Protein AF-A0A364NA50-F1 (afdb_monomer)

Solvent-accessible surface area (backbone atoms only — not comparable to full-atom values): 15232 Å² total; per-residue (Å²): 137,87,87,83,82,86,84,83,86,80,86,79,84,78,78,82,79,83,83,74,53,74,67,55,51,50,49,48,57,76,66,56,66,62,50,49,56,68,57,75,83,82,54,52,64,69,77,85,63,91,52,54,69,67,55,39,51,52,53,52,50,46,54,75,73,38,60,51,25,76,93,43,96,78,40,52,82,54,51,58,54,70,58,69,73,52,49,53,33,28,64,71,56,17,62,96,68,59,73,97,69,83,73,67,82,59,95,52,28,21,57,65,34,90,39,58,67,59,43,42,54,53,28,51,52,42,34,56,51,25,51,56,51,46,51,53,48,51,53,56,42,70,67,31,57,52,77,77,69,44,68,88,57,78,78,53,87,86,58,57,65,78,43,67,71,38,74,65,47,40,48,51,50,53,50,50,53,52,50,51,46,52,53,41,51,53,54,25,60,58,28,46,52,51,44,43,41,35,56,71,53,20,44,73,49,43,18,73,74,17,39,33,59,60,55,46,46,85,48,26,58,67,62,41,30,75,77,47,40,70,58,18,36,53,71,41,32,68,36,54,57,51,41,54,78,65,46,55,84,72,51,86,75,77,82,79,129

Secondary structure (DSSP, 8-state):
---------------------HHHHHHHHHH----TTT--SS----PPP-S-HHHHHHHHHHHHH-TT-TTSTT--TTSPPPPHHHHHHHHHHSGGG---------TTSPP--S-HHHHHHHHHHHHHHHHHHHHHHHHHHHTSGGGGT-TTSPPPTTS-HHHHS-HHHHHHHHHHHHHHHHHHHHHHHHHHHHIIIIIII-HHHHGGGGSGGG---SS--THHHHHHHHHHIIIIIISTTTHHHHHGGGS------

Foldseek 3Di:
DDDDDDDDDDDDPDDDDPPDDLVNLQVCLAPVPDALLRDDDADEDHDQDPDDVVSNVVVVVCCVLQLQQLVHLVHDPLAQHDPPRNVVSHVSRHPPNRRDDDNDDDQLHFAFDPDLVCLQVVLVVLLVVLVVVLVVLVVVLVQFCVSVVPVVDQGDPPDDCVCNVDPVSVVVVVVVSVVVNVVSVVQNVLSVSLCCLLNVCNCSRRPPCNHRRSRGHPFTDCVQCVVVPPCSVCVRGPCSSCCCVVVVVVPPPPDDD

Structure (mmCIF, N/CA/C/O backbone):
data_AF-A0A364NA50-F1
#
_entry.id   AF-A0A364NA50-F1
#
loop_
_atom_site.group_PDB
_atom_site.id
_atom_site.type_symbol
_atom_site.label_atom_id
_atom_site.label_alt_id
_atom_site.label_comp_id
_atom_site.label_asym_id
_atom_site.label_entity_id
_atom_site.label_seq_id
_atom_site.pdbx_PDB_ins_code
_atom_site.Cartn_x
_atom_site.Cartn_y
_atom_site.Cartn_z
_atom_site.occupancy
_atom_site.B_iso_or_equiv
_atom_site.auth_seq_id
_atom_site.auth_comp_id
_atom_site.auth_asym_id
_atom_site.auth_atom_id
_atom_site.pdbx_PDB_model_num
ATOM 1 N N . MET A 1 1 ? 74.777 -6.297 -25.341 1.00 39.59 1 MET A N 1
ATOM 2 C CA . MET A 1 1 ? 74.037 -6.880 -26.481 1.00 39.59 1 MET A CA 1
ATOM 3 C C . MET A 1 1 ? 72.805 -7.560 -25.899 1.00 39.59 1 MET A C 1
ATOM 5 O O . MET A 1 1 ? 72.953 -8.443 -25.068 1.00 39.59 1 MET A O 1
ATOM 9 N N . SER A 1 2 ? 71.633 -6.979 -26.161 1.00 31.81 2 SER A N 1
ATOM 10 C CA . SER A 1 2 ? 70.407 -7.109 -25.359 1.00 31.81 2 SER A CA 1
ATOM 11 C C . SER A 1 2 ? 69.638 -8.407 -25.633 1.00 31.81 2 SER A C 1
ATOM 13 O O . SER A 1 2 ? 69.527 -8.833 -26.782 1.00 31.81 2 SER A O 1
ATOM 15 N N . LYS A 1 3 ? 69.106 -9.010 -24.568 1.00 30.66 3 LYS A N 1
ATOM 16 C CA . LYS A 1 3 ? 68.305 -10.240 -24.548 1.00 30.66 3 LYS A CA 1
ATOM 17 C C . LYS A 1 3 ? 66.855 -9.867 -24.907 1.00 30.66 3 LYS A C 1
ATOM 19 O O . LYS A 1 3 ? 66.241 -9.092 -24.184 1.00 30.66 3 LYS A O 1
ATOM 24 N N . LYS A 1 4 ? 66.328 -10.357 -26.036 1.00 33.59 4 LYS A N 1
ATOM 25 C CA . LYS A 1 4 ? 64.906 -10.212 -26.403 1.00 33.59 4 LYS A CA 1
ATOM 26 C C . LYS A 1 4 ? 64.115 -11.379 -25.813 1.00 33.59 4 LYS A C 1
ATOM 28 O O . LYS A 1 4 ? 64.329 -12.521 -26.208 1.00 33.59 4 LYS A O 1
ATOM 33 N N . GLU A 1 5 ? 63.225 -11.069 -24.879 1.00 34.41 5 GLU A N 1
ATOM 34 C CA . GLU A 1 5 ? 62.170 -11.962 -24.403 1.00 34.41 5 GLU A CA 1
ATOM 35 C C . GLU A 1 5 ? 61.038 -12.007 -25.437 1.00 34.41 5 GLU A C 1
ATOM 37 O O . GLU A 1 5 ? 60.618 -10.977 -25.970 1.00 34.41 5 GLU A O 1
ATOM 42 N N . GLY A 1 6 ? 60.596 -13.222 -25.760 1.00 30.52 6 GLY A N 1
ATOM 43 C CA . GLY A 1 6 ? 59.415 -13.474 -26.574 1.00 30.52 6 GLY A CA 1
ATOM 44 C C . GLY A 1 6 ? 58.158 -13.388 -25.717 1.00 30.52 6 GLY A C 1
ATOM 45 O O . GLY A 1 6 ? 58.148 -13.872 -24.589 1.00 30.52 6 GLY A O 1
ATOM 46 N N . ASN A 1 7 ? 57.103 -12.793 -26.268 1.00 27.28 7 ASN A N 1
ATOM 47 C CA . ASN A 1 7 ? 55.778 -12.778 -25.665 1.00 27.28 7 ASN A CA 1
ATOM 48 C C . ASN A 1 7 ? 54.788 -13.352 -26.687 1.00 27.28 7 ASN A C 1
ATOM 50 O O . ASN A 1 7 ? 54.699 -12.849 -27.809 1.00 27.28 7 ASN A O 1
ATOM 54 N N . LEU A 1 8 ? 54.101 -14.429 -26.305 1.00 30.92 8 LEU A N 1
ATOM 55 C CA . LEU A 1 8 ? 53.020 -15.064 -27.056 1.00 30.92 8 LEU A CA 1
ATOM 56 C C . LEU A 1 8 ? 51.674 -14.661 -26.436 1.00 30.92 8 LEU A C 1
ATOM 58 O O . LEU A 1 8 ? 51.491 -14.768 -25.230 1.00 30.92 8 LEU A O 1
ATOM 62 N N . GLU A 1 9 ? 50.782 -14.237 -27.332 1.00 30.97 9 GLU A N 1
ATOM 63 C CA . GLU A 1 9 ? 49.313 -14.284 -27.311 1.00 30.97 9 GLU A CA 1
ATOM 64 C C . GLU A 1 9 ? 48.503 -13.616 -26.184 1.00 30.97 9 GLU A C 1
ATOM 66 O O . GLU A 1 9 ? 48.443 -14.060 -25.043 1.00 30.97 9 GLU A O 1
ATOM 71 N N . ALA A 1 10 ? 47.684 -12.645 -26.604 1.00 28.73 10 ALA A N 1
ATOM 72 C CA . ALA A 1 10 ? 46.317 -12.498 -26.113 1.00 28.73 10 ALA A CA 1
ATOM 73 C C . ALA A 1 10 ? 45.412 -12.134 -27.303 1.00 28.73 10 ALA A C 1
ATOM 75 O O . ALA A 1 10 ? 45.479 -11.034 -27.853 1.00 28.73 10 ALA A O 1
ATOM 76 N N . THR A 1 11 ? 44.601 -13.095 -27.740 1.00 29.86 11 THR A N 1
ATOM 77 C CA . THR A 1 11 ? 43.548 -12.941 -28.745 1.00 29.86 11 THR A CA 1
ATOM 78 C C . THR A 1 11 ? 42.440 -12.045 -28.188 1.00 29.86 11 THR A C 1
ATOM 80 O O . THR A 1 11 ? 41.707 -12.414 -27.274 1.00 29.86 11 THR A O 1
ATOM 83 N N . GLY A 1 12 ? 42.337 -10.828 -28.722 1.00 27.11 12 GLY A N 1
ATOM 84 C CA . GLY A 1 12 ? 41.284 -9.881 -28.372 1.00 27.11 12 GLY A CA 1
ATOM 85 C C . GLY A 1 12 ? 39.941 -10.305 -28.961 1.00 27.11 12 GLY A C 1
ATOM 86 O O . GLY A 1 12 ? 39.766 -10.309 -30.177 1.00 27.11 12 GLY A O 1
ATOM 87 N N . PHE A 1 13 ? 38.986 -10.633 -28.094 1.00 29.44 13 PHE A N 1
ATOM 88 C CA . PHE A 1 13 ? 37.573 -10.729 -28.447 1.00 29.44 13 PHE A CA 1
ATOM 89 C C . PHE A 1 13 ? 37.044 -9.295 -28.610 1.00 29.44 13 PHE A C 1
ATOM 91 O O . PHE A 1 13 ? 36.849 -8.580 -27.629 1.00 29.44 13 PHE A O 1
ATOM 98 N N . SER A 1 14 ? 36.897 -8.829 -29.849 1.00 30.92 14 SER A N 1
ATOM 99 C CA . SER A 1 14 ? 36.298 -7.526 -30.139 1.00 30.92 14 SER A CA 1
ATOM 100 C C . SER A 1 14 ? 34.775 -7.637 -30.067 1.00 30.92 14 SER A C 1
ATOM 102 O O . SER A 1 14 ? 34.158 -8.205 -30.970 1.00 30.92 14 SER A O 1
ATOM 104 N N . GLU A 1 15 ? 34.162 -7.092 -29.015 1.00 35.09 15 GLU A N 1
ATOM 105 C CA . GLU A 1 15 ? 32.727 -6.791 -29.024 1.00 35.09 15 GLU A CA 1
ATOM 106 C C . GLU A 1 15 ? 32.422 -5.784 -30.149 1.00 35.09 15 GLU A C 1
ATOM 108 O O . GLU A 1 15 ? 33.145 -4.790 -30.298 1.00 35.09 15 GLU A O 1
ATOM 113 N N . PRO A 1 16 ? 31.373 -6.002 -30.959 1.00 31.39 16 PRO A N 1
ATOM 114 C CA . PRO A 1 16 ? 30.994 -5.046 -31.984 1.00 31.39 16 PRO A CA 1
ATOM 115 C C . PRO A 1 16 ? 30.455 -3.771 -31.323 1.00 31.39 16 PRO A C 1
ATOM 117 O O . PRO A 1 16 ? 29.458 -3.790 -30.603 1.00 31.39 16 PRO A O 1
ATOM 120 N N . LYS A 1 17 ? 31.120 -2.642 -31.590 1.00 36.06 17 LYS A N 1
ATOM 121 C CA . LYS A 1 17 ? 30.634 -1.298 -31.258 1.00 36.06 17 LYS A CA 1
ATOM 122 C C . LYS A 1 17 ? 29.393 -1.006 -32.107 1.00 36.06 17 LYS A C 1
ATOM 124 O O . LYS A 1 17 ? 29.515 -0.657 -33.282 1.00 36.06 17 LYS A O 1
ATOM 129 N N . ASP A 1 18 ? 28.212 -1.159 -31.515 1.00 46.09 18 ASP A N 1
ATOM 130 C CA . ASP A 1 18 ? 26.949 -0.711 -32.108 1.00 46.09 18 ASP A CA 1
ATOM 131 C C . ASP A 1 18 ? 27.037 0.809 -32.331 1.00 46.09 18 ASP A C 1
ATOM 133 O O . ASP A 1 18 ? 27.099 1.603 -31.391 1.00 46.09 18 ASP A O 1
ATOM 137 N N . THR A 1 19 ? 27.174 1.202 -33.596 1.00 43.06 19 THR A N 1
ATOM 138 C CA . THR A 1 19 ? 27.397 2.587 -34.028 1.00 43.06 19 THR A CA 1
ATOM 139 C C . THR A 1 19 ? 26.060 3.150 -34.489 1.00 43.06 19 THR A C 1
ATOM 141 O O . THR A 1 19 ? 25.883 3.482 -35.656 1.00 43.06 19 THR A O 1
ATOM 144 N N . ARG A 1 20 ? 25.078 3.186 -33.584 1.00 47.62 20 ARG A N 1
ATOM 145 C CA . ARG A 1 20 ? 23.798 3.848 -33.847 1.00 47.62 20 ARG A CA 1
ATOM 146 C C . ARG A 1 20 ? 23.893 5.326 -33.511 1.00 47.62 20 ARG A C 1
ATOM 148 O O . ARG A 1 20 ? 24.320 5.709 -32.422 1.00 47.62 20 ARG A O 1
ATOM 155 N N . THR A 1 21 ? 23.499 6.157 -34.465 1.00 51.91 21 THR A N 1
ATOM 156 C CA . THR A 1 21 ? 23.444 7.609 -34.318 1.00 51.91 21 THR A CA 1
ATOM 157 C C . THR A 1 21 ? 22.323 7.993 -33.348 1.00 51.91 21 THR A C 1
ATOM 159 O O . THR A 1 21 ? 21.277 7.350 -33.306 1.00 51.91 21 THR A O 1
ATOM 162 N N . GLN A 1 22 ? 22.507 9.060 -32.565 1.00 51.22 22 GLN A N 1
ATOM 163 C CA . GLN A 1 22 ? 21.503 9.529 -31.594 1.00 51.22 22 GLN A CA 1
ATOM 164 C C . GLN A 1 22 ? 20.150 9.864 -32.256 1.00 51.22 22 GLN A C 1
ATOM 166 O O . GLN A 1 22 ? 19.094 9.705 -31.643 1.00 51.22 22 GLN A O 1
ATOM 171 N N . GLU A 1 23 ? 20.171 10.270 -33.528 1.00 46.00 23 GLU A N 1
ATOM 172 C CA . GLU A 1 23 ? 18.972 10.474 -34.348 1.00 46.00 23 GLU A CA 1
ATOM 173 C C . GLU A 1 23 ? 18.230 9.168 -34.666 1.00 46.00 23 GLU A C 1
ATOM 175 O O . GLU A 1 23 ? 17.001 9.161 -34.645 1.00 46.00 23 GLU A O 1
ATOM 180 N N . ASP A 1 24 ? 18.944 8.061 -34.892 1.00 51.31 24 ASP A N 1
ATOM 181 C CA . ASP A 1 24 ? 18.335 6.750 -35.154 1.00 51.31 24 ASP A CA 1
ATOM 182 C C . ASP A 1 24 ? 17.695 6.184 -33.885 1.00 51.31 24 ASP A C 1
ATOM 184 O O . ASP A 1 24 ? 16.573 5.695 -33.928 1.00 51.31 24 ASP A O 1
ATOM 188 N N . ILE A 1 25 ? 18.342 6.367 -32.728 1.00 54.59 25 ILE A N 1
ATOM 189 C CA . ILE A 1 25 ? 17.766 6.016 -31.418 1.00 54.59 25 ILE A CA 1
ATOM 190 C C . ILE A 1 25 ? 16.489 6.828 -31.162 1.00 54.59 25 ILE A C 1
ATOM 192 O O . ILE A 1 25 ? 15.491 6.294 -30.686 1.00 54.59 25 ILE A O 1
ATOM 196 N N . THR A 1 26 ? 16.494 8.119 -31.503 1.00 51.59 26 THR A N 1
ATOM 197 C CA . THR A 1 26 ? 15.329 8.995 -31.309 1.00 51.59 26 THR A CA 1
ATOM 198 C C . THR A 1 26 ? 14.171 8.601 -32.232 1.00 51.59 26 THR A C 1
ATOM 200 O O . THR A 1 26 ? 13.023 8.588 -31.791 1.00 51.59 26 THR A O 1
ATOM 203 N N . LYS A 1 27 ? 14.454 8.231 -33.488 1.00 50.38 27 LYS A N 1
ATOM 204 C CA . LYS A 1 27 ? 13.443 7.719 -34.427 1.00 50.38 27 LYS A CA 1
ATOM 205 C C . LYS A 1 27 ? 12.885 6.367 -33.984 1.00 50.38 27 LYS A C 1
ATOM 207 O O . LYS A 1 27 ? 11.669 6.216 -33.962 1.00 50.38 27 LYS A O 1
ATOM 212 N N . ASP A 1 28 ? 13.735 5.446 -33.533 1.00 52.56 28 ASP A N 1
ATOM 213 C CA . ASP A 1 28 ? 13.309 4.144 -33.006 1.00 52.56 28 ASP A CA 1
ATOM 214 C C . ASP A 1 28 ? 12.432 4.292 -31.750 1.00 52.56 28 ASP A C 1
ATOM 216 O O . ASP A 1 28 ? 11.439 3.587 -31.601 1.00 52.56 28 ASP A O 1
ATOM 220 N N . VAL A 1 29 ? 12.741 5.232 -30.848 1.00 54.88 29 VAL A N 1
ATOM 221 C CA . VAL A 1 29 ? 11.928 5.491 -29.644 1.00 54.88 29 VAL A CA 1
ATOM 222 C C . VAL A 1 29 ? 10.539 6.027 -30.005 1.00 54.88 29 VAL A C 1
ATOM 224 O O . VAL A 1 29 ? 9.552 5.613 -29.391 1.00 54.88 29 VAL A O 1
ATOM 227 N N . VAL A 1 30 ? 10.456 6.917 -30.998 1.00 49.88 30 VAL A N 1
ATOM 228 C CA . VAL A 1 30 ? 9.202 7.544 -31.453 1.00 49.88 30 VAL A CA 1
ATOM 229 C C . VAL A 1 30 ? 8.345 6.589 -32.297 1.00 49.88 30 VAL A C 1
ATOM 231 O O . VAL A 1 30 ? 7.122 6.683 -32.231 1.00 49.88 30 VAL A O 1
ATOM 234 N N . ASP A 1 31 ? 8.959 5.647 -33.020 1.00 48.19 31 ASP A N 1
ATOM 235 C CA . ASP A 1 31 ? 8.278 4.710 -33.933 1.00 48.19 31 ASP A CA 1
ATOM 236 C C . ASP A 1 31 ? 8.197 3.262 -33.391 1.00 48.19 31 ASP A C 1
ATOM 238 O O . ASP A 1 31 ? 7.795 2.324 -34.086 1.00 48.19 31 ASP A O 1
ATOM 242 N N . SER A 1 32 ? 8.568 3.047 -32.120 1.00 56.44 32 SER A N 1
ATOM 243 C CA . SER A 1 32 ? 8.534 1.722 -31.482 1.00 56.44 32 SER A CA 1
ATOM 244 C C . SER A 1 32 ? 7.106 1.244 -31.185 1.00 56.44 32 SER A C 1
ATOM 246 O O . SER A 1 32 ? 6.621 1.295 -30.059 1.00 56.44 32 SER A O 1
ATOM 248 N N . SER A 1 33 ? 6.458 0.664 -32.194 1.00 56.69 33 SER A N 1
ATOM 249 C CA . SER A 1 33 ? 5.203 -0.108 -32.066 1.00 56.69 33 SER A CA 1
ATOM 250 C C . SER A 1 33 ? 5.330 -1.403 -31.237 1.00 56.69 33 SER A C 1
ATOM 252 O O . SER A 1 33 ? 4.361 -2.145 -31.059 1.00 56.69 33 SER A O 1
ATOM 254 N N . SER A 1 34 ? 6.534 -1.706 -30.745 1.00 61.34 34 SER A N 1
ATOM 255 C CA . SER A 1 34 ? 6.854 -2.890 -29.949 1.00 61.34 34 SER A CA 1
ATOM 256 C C . SER A 1 34 ? 6.122 -2.856 -28.611 1.00 61.34 34 SER A C 1
ATOM 258 O O . SER A 1 34 ? 6.249 -1.881 -27.875 1.00 61.34 34 SER A O 1
ATOM 260 N N . GLY A 1 35 ? 5.397 -3.916 -28.246 1.00 60.25 35 GLY A N 1
ATOM 261 C CA . GLY A 1 35 ? 4.696 -3.984 -26.960 1.00 60.25 35 GLY A CA 1
ATOM 262 C C . GLY A 1 35 ? 5.646 -4.129 -25.758 1.00 60.25 35 GLY A C 1
ATOM 263 O O . GLY A 1 35 ? 6.841 -4.371 -25.936 1.00 60.25 35 GLY A O 1
ATOM 264 N N . PRO A 1 36 ? 5.143 -4.063 -24.509 1.00 65.12 36 PRO A N 1
ATOM 265 C CA . PRO A 1 36 ? 5.962 -4.219 -23.297 1.00 65.12 36 PRO A CA 1
ATOM 266 C C . PRO A 1 36 ? 6.786 -5.515 -23.244 1.00 65.12 36 PRO A C 1
ATOM 268 O O . PRO A 1 36 ? 7.848 -5.538 -22.630 1.00 65.12 36 PRO A O 1
ATOM 271 N N . ARG A 1 37 ? 6.306 -6.576 -23.908 1.00 61.91 37 ARG A N 1
ATOM 272 C CA . ARG A 1 37 ? 6.994 -7.870 -24.049 1.00 61.91 37 ARG A CA 1
ATOM 273 C C . ARG A 1 37 ? 8.198 -7.816 -24.967 1.00 61.91 37 ARG A C 1
ATOM 275 O O . ARG A 1 37 ? 9.097 -8.618 -24.805 1.00 61.91 37 ARG A O 1
ATOM 282 N N . ASP A 1 38 ? 8.187 -6.931 -25.951 1.00 64.12 38 ASP A N 1
ATOM 283 C CA . ASP A 1 38 ? 9.204 -6.883 -26.999 1.00 64.12 38 ASP A CA 1
ATOM 284 C C . ASP A 1 38 ? 10.248 -5.793 -26.700 1.00 64.12 38 ASP A C 1
ATOM 286 O O . ASP A 1 38 ? 11.326 -5.764 -27.291 1.00 64.12 38 ASP A O 1
ATOM 290 N N . ARG A 1 39 ? 9.963 -4.926 -25.717 1.00 69.62 39 ARG A N 1
ATOM 291 C CA . ARG A 1 39 ? 10.865 -3.894 -25.194 1.00 69.62 39 ARG A CA 1
ATOM 292 C C . ARG A 1 39 ? 11.855 -4.486 -24.195 1.00 69.62 39 ARG A C 1
ATOM 294 O O . ARG A 1 39 ? 11.662 -4.416 -22.983 1.00 69.62 39 ARG A O 1
ATOM 301 N N . HIS A 1 40 ? 12.948 -5.025 -24.717 1.00 63.25 40 HIS A N 1
ATOM 302 C CA . HIS A 1 40 ? 14.102 -5.439 -23.924 1.00 63.25 40 HIS A CA 1
ATOM 303 C C . HIS A 1 40 ? 15.298 -4.536 -24.226 1.00 63.25 40 HIS A C 1
ATOM 305 O O . HIS A 1 40 ? 15.570 -4.236 -25.385 1.00 63.25 40 HIS A O 1
ATOM 311 N N . GLY A 1 41 ? 16.029 -4.110 -23.194 1.00 74.00 41 GLY A N 1
ATOM 312 C CA . GLY A 1 41 ? 17.225 -3.287 -23.363 1.00 74.00 41 GLY A CA 1
ATOM 313 C C . GLY A 1 41 ? 17.313 -2.156 -22.348 1.00 74.00 41 GLY A C 1
ATOM 314 O O . GLY A 1 41 ? 17.019 -2.344 -21.169 1.00 74.00 41 GLY A O 1
ATOM 315 N N . GLN A 1 42 ? 17.768 -0.992 -22.806 1.00 81.88 42 GLN A N 1
ATOM 316 C CA . GLN A 1 42 ? 17.961 0.175 -21.952 1.00 81.88 42 GLN A CA 1
ATOM 317 C C . GLN A 1 42 ? 16.667 0.982 -21.796 1.00 81.88 42 GLN A C 1
ATOM 319 O O . GLN A 1 42 ? 15.844 1.042 -22.706 1.00 81.88 42 GLN A O 1
ATOM 324 N N . PHE A 1 43 ? 16.497 1.634 -20.646 1.00 86.00 43 PHE A N 1
ATOM 325 C CA . PHE A 1 43 ? 15.312 2.450 -20.374 1.00 86.00 43 PHE A CA 1
ATOM 326 C C . PHE A 1 43 ? 15.393 3.820 -21.063 1.00 86.00 43 PHE A C 1
ATOM 328 O O . PHE A 1 43 ? 16.434 4.478 -21.020 1.00 86.00 43 PHE A O 1
ATOM 335 N N . ALA A 1 44 ? 14.272 4.265 -21.636 1.00 85.75 44 ALA A N 1
ATOM 336 C CA . ALA A 1 44 ? 14.075 5.588 -22.229 1.00 85.75 44 ALA A CA 1
ATOM 337 C C . ALA A 1 44 ? 12.649 6.095 -21.943 1.00 85.75 44 ALA A C 1
ATOM 339 O O . ALA A 1 44 ? 11.729 5.298 -21.751 1.00 85.75 44 ALA A O 1
ATOM 340 N N . TRP A 1 45 ? 12.458 7.414 -21.916 1.00 84.44 45 TRP A N 1
ATOM 341 C CA . TRP A 1 45 ? 11.135 8.032 -21.911 1.00 84.44 45 TRP A CA 1
ATOM 342 C C . TRP A 1 45 ? 10.498 7.905 -23.289 1.00 84.44 45 TRP A C 1
ATOM 344 O O . TRP A 1 45 ? 11.145 8.153 -24.303 1.00 84.44 45 TRP A O 1
ATOM 354 N N . GLN A 1 46 ? 9.217 7.549 -23.308 1.00 81.88 46 GLN A N 1
ATOM 355 C CA . GLN A 1 46 ? 8.457 7.352 -24.536 1.00 81.88 46 GLN A CA 1
ATOM 356 C C . GLN A 1 46 ? 7.238 8.282 -24.557 1.00 81.88 46 GLN A C 1
ATOM 358 O O . GLN A 1 46 ? 6.628 8.507 -23.503 1.00 81.88 46 GLN A O 1
ATOM 363 N N . PRO A 1 47 ? 6.873 8.836 -25.727 1.00 82.38 47 PRO A N 1
ATOM 364 C CA . PRO A 1 47 ? 5.600 9.523 -25.883 1.00 82.38 47 PRO A CA 1
ATOM 365 C C . PRO A 1 47 ? 4.437 8.526 -25.790 1.00 82.38 47 PRO A C 1
ATOM 367 O O . PRO A 1 47 ? 4.612 7.319 -25.957 1.00 82.38 47 PRO A O 1
ATOM 370 N N . TYR A 1 48 ? 3.232 9.040 -25.540 1.00 83.00 48 TYR A N 1
ATOM 371 C CA . TYR A 1 48 ? 2.025 8.218 -25.580 1.00 83.00 48 TYR A CA 1
ATOM 372 C C . TYR A 1 48 ? 1.850 7.603 -26.981 1.00 83.00 48 TYR A C 1
ATOM 374 O O . TYR A 1 48 ? 1.915 8.345 -27.968 1.00 83.00 48 TYR A O 1
ATOM 382 N N . PRO A 1 49 ? 1.606 6.286 -27.098 1.00 81.81 49 PRO A N 1
ATOM 383 C CA . PRO A 1 49 ? 1.532 5.636 -28.397 1.00 81.81 49 PRO A CA 1
ATOM 384 C C . PRO A 1 49 ? 0.308 6.090 -29.186 1.00 81.81 49 PRO A C 1
ATOM 386 O O . PRO A 1 49 ? -0.810 6.138 -28.674 1.00 81.81 49 PRO A O 1
ATOM 389 N N . LEU A 1 50 ? 0.491 6.379 -30.473 1.00 81.31 50 LEU A N 1
ATOM 390 C CA . LEU A 1 50 ? -0.624 6.689 -31.372 1.00 81.31 50 LEU A CA 1
ATOM 391 C C . LEU A 1 50 ? -1.175 5.441 -32.059 1.00 81.31 50 LEU A C 1
ATOM 393 O O . LEU A 1 50 ? -2.333 5.437 -32.465 1.00 81.31 50 LEU A O 1
ATOM 397 N N . SER A 1 51 ? -0.409 4.357 -32.128 1.00 79.38 51 SER A N 1
ATOM 398 C CA . SER A 1 51 ? -0.799 3.069 -32.706 1.00 79.38 51 SER A CA 1
ATOM 399 C C . SER A 1 51 ? 0.164 1.976 -32.240 1.00 79.38 51 SER A C 1
ATOM 401 O O . SER A 1 51 ? 1.334 2.294 -32.059 1.00 79.38 51 SER A O 1
ATOM 403 N N . PRO A 1 52 ? -0.273 0.708 -32.128 1.00 85.38 52 PRO A N 1
ATOM 404 C CA . PRO A 1 52 ? -1.633 0.199 -32.345 1.00 85.38 52 PRO A CA 1
ATOM 405 C C . PRO A 1 52 ? -2.580 0.467 -31.155 1.00 85.38 52 PRO A C 1
ATOM 407 O O . PRO A 1 52 ? -2.157 0.830 -30.062 1.00 85.38 52 PRO A O 1
ATOM 410 N N . PHE A 1 53 ? -3.895 0.271 -31.344 1.00 86.62 53 PHE A N 1
ATOM 411 C CA . PHE A 1 53 ? -4.906 0.488 -30.286 1.00 86.62 53 PHE A CA 1
ATOM 412 C C . PHE A 1 53 ? -4.637 -0.330 -29.015 1.00 86.62 53 PHE A C 1
ATOM 414 O O . PHE A 1 53 ? -4.879 0.157 -27.915 1.00 86.62 53 PHE A O 1
ATOM 421 N N . VAL A 1 54 ? -4.114 -1.549 -29.157 1.00 87.06 54 VAL A N 1
ATOM 422 C CA . VAL A 1 54 ? -3.786 -2.419 -28.018 1.00 87.06 54 VAL A CA 1
ATOM 423 C C . VAL A 1 54 ? -2.744 -1.767 -27.112 1.00 87.06 54 VAL A C 1
ATOM 425 O O . VAL A 1 54 ? -2.866 -1.841 -25.895 1.00 87.06 54 VAL A O 1
ATOM 428 N N . GLU A 1 55 ? -1.771 -1.066 -27.690 1.00 83.81 55 GLU A N 1
ATOM 429 C CA . GLU A 1 55 ? -0.749 -0.365 -26.920 1.00 83.81 55 GLU A CA 1
ATOM 430 C C . GLU A 1 55 ? -1.326 0.851 -26.184 1.00 83.81 55 GLU A C 1
ATOM 432 O O . GLU A 1 55 ? -1.034 1.080 -25.013 1.00 83.81 55 GLU A O 1
ATOM 437 N N . ARG A 1 56 ? -2.237 1.585 -26.832 1.00 87.69 56 ARG A N 1
ATOM 438 C CA . ARG A 1 56 ? -2.991 2.668 -26.183 1.00 87.69 56 ARG A CA 1
ATOM 439 C C . ARG A 1 56 ? -3.792 2.170 -24.992 1.00 87.69 56 ARG A C 1
ATOM 441 O O . ARG A 1 56 ? -3.778 2.801 -23.937 1.00 87.69 56 ARG A O 1
ATOM 448 N N . LEU A 1 57 ? -4.495 1.053 -25.170 1.00 88.94 57 LEU A N 1
ATOM 449 C CA . LEU A 1 57 ? -5.282 0.433 -24.114 1.00 88.94 57 LEU A CA 1
ATOM 450 C C . LEU A 1 57 ? -4.381 -0.027 -22.964 1.00 88.94 57 LEU A C 1
ATOM 452 O O . LEU A 1 57 ? -4.706 0.233 -21.813 1.00 88.94 57 LEU A O 1
ATOM 456 N N . ASP A 1 58 ? -3.237 -0.637 -23.264 1.00 87.19 58 ASP A N 1
ATOM 457 C CA . ASP A 1 58 ? -2.238 -1.041 -22.271 1.00 87.19 58 ASP A CA 1
ATOM 458 C C . ASP A 1 58 ? -1.714 0.150 -21.444 1.00 87.19 58 ASP A C 1
ATOM 460 O O . ASP A 1 58 ? -1.686 0.079 -20.216 1.00 87.19 58 ASP A O 1
ATOM 464 N N . TRP A 1 59 ? -1.395 1.283 -22.078 1.00 88.06 59 TRP A N 1
ATOM 465 C CA . TRP A 1 59 ? -1.005 2.508 -21.366 1.00 88.06 59 TRP A CA 1
ATOM 466 C C . TRP A 1 59 ? -2.140 3.076 -20.508 1.00 88.06 59 TRP A C 1
ATOM 468 O O . TRP A 1 59 ? -1.903 3.508 -19.382 1.00 88.06 59 TRP A O 1
ATOM 478 N N . ILE A 1 60 ? -3.379 3.056 -21.007 1.00 88.62 60 ILE A N 1
ATOM 479 C CA . ILE A 1 60 ? -4.554 3.483 -20.234 1.00 88.62 60 ILE A CA 1
ATOM 480 C C . ILE A 1 60 ? -4.738 2.582 -19.006 1.00 88.62 60 ILE A C 1
ATOM 482 O O . ILE A 1 60 ? -4.944 3.086 -17.903 1.00 88.62 60 ILE A O 1
ATOM 486 N N . LEU A 1 61 ? -4.629 1.262 -19.172 1.00 87.56 61 LEU A N 1
ATOM 487 C CA . LEU A 1 61 ? -4.714 0.304 -18.070 1.00 87.56 61 LEU A CA 1
ATOM 488 C C . LEU A 1 61 ? -3.597 0.526 -17.042 1.00 87.56 61 LEU A C 1
ATOM 490 O O . LEU A 1 61 ? -3.870 0.489 -15.844 1.00 87.56 61 LEU A O 1
ATOM 494 N N . ASP A 1 62 ? -2.374 0.834 -17.483 1.00 86.75 62 ASP A N 1
ATOM 495 C CA . ASP A 1 62 ? -1.282 1.186 -16.572 1.00 86.75 62 ASP A CA 1
ATOM 496 C C . ASP A 1 62 ? -1.599 2.445 -15.750 1.00 86.75 62 ASP A C 1
ATOM 498 O O . ASP A 1 62 ? -1.376 2.440 -14.543 1.00 86.75 62 ASP A O 1
ATOM 502 N N . ILE A 1 63 ? -2.208 3.487 -16.334 1.00 84.94 63 ILE A N 1
ATOM 503 C CA . ILE A 1 63 ? -2.657 4.670 -15.568 1.00 84.94 63 ILE A CA 1
ATOM 504 C C . ILE A 1 63 ? -3.646 4.267 -14.464 1.00 84.94 63 ILE A C 1
ATOM 506 O O . ILE A 1 63 ? -3.520 4.730 -13.328 1.00 84.94 63 ILE A O 1
ATOM 510 N N . PHE A 1 64 ? -4.605 3.387 -14.767 1.00 82.94 64 PHE A N 1
ATOM 511 C CA . PHE A 1 64 ? -5.584 2.917 -13.780 1.00 82.94 64 PHE A CA 1
ATOM 512 C C . PHE A 1 64 ? -4.963 2.049 -12.68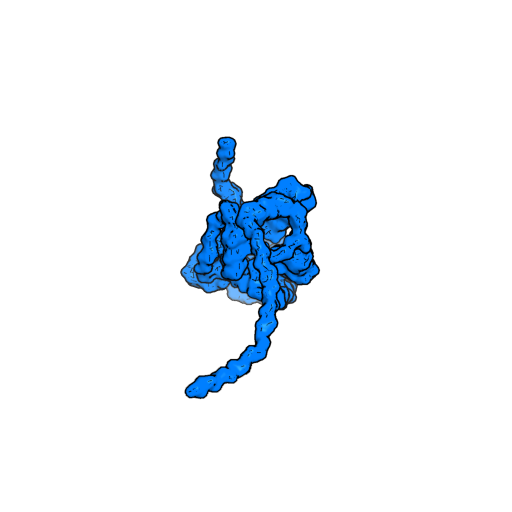0 1.00 82.94 64 PHE A C 1
ATOM 514 O O . PHE A 1 64 ? -5.462 2.040 -11.556 1.00 82.94 64 PHE A O 1
ATOM 521 N N . CYS A 1 65 ? -3.882 1.328 -12.978 1.00 80.00 65 CYS A N 1
ATOM 522 C CA . CYS A 1 65 ? -3.199 0.467 -12.015 1.00 80.00 65 CYS A CA 1
ATOM 523 C C . CYS A 1 65 ? -2.037 1.162 -11.279 1.00 80.00 65 CYS A C 1
ATOM 525 O O . CYS A 1 65 ? -1.583 0.661 -10.249 1.00 80.00 65 CYS A O 1
ATOM 527 N N . ASN A 1 66 ? -1.578 2.325 -11.751 1.00 81.06 66 ASN A N 1
ATOM 528 C CA . ASN A 1 66 ? -0.417 3.050 -11.234 1.00 81.06 66 ASN A CA 1
ATOM 529 C C . ASN A 1 66 ? -0.804 4.411 -10.634 1.00 81.06 66 ASN A C 1
ATOM 531 O O . ASN A 1 66 ? -0.360 5.462 -11.090 1.00 81.06 66 ASN A O 1
ATOM 535 N N . PHE A 1 67 ? -1.578 4.402 -9.543 1.00 76.00 67 PHE A N 1
ATOM 536 C CA . PHE A 1 67 ? -2.085 5.614 -8.867 1.00 76.00 67 PHE A CA 1
ATOM 537 C C . PHE A 1 67 ? -1.014 6.635 -8.436 1.00 76.00 67 PHE A C 1
ATOM 539 O O . PHE A 1 67 ? -1.323 7.783 -8.125 1.00 76.00 67 PHE A O 1
ATOM 546 N N . ARG A 1 68 ? 0.251 6.212 -8.384 1.00 83.12 68 ARG A N 1
ATOM 547 C CA . ARG A 1 68 ? 1.393 7.008 -7.919 1.00 83.12 68 ARG A CA 1
ATOM 548 C C . ARG A 1 68 ? 2.233 7.582 -9.062 1.00 83.12 68 ARG A C 1
ATOM 550 O O . ARG A 1 68 ? 3.117 8.400 -8.805 1.00 83.12 68 ARG A O 1
ATOM 557 N N . GLY A 1 69 ? 1.973 7.148 -10.295 1.00 84.56 69 GLY A N 1
ATOM 558 C CA . GLY A 1 69 ? 2.658 7.626 -11.491 1.00 84.56 69 GLY A CA 1
ATOM 559 C C . GLY A 1 69 ? 4.131 7.233 -11.545 1.00 84.56 69 GLY A C 1
ATOM 560 O O . GLY A 1 69 ? 4.939 8.006 -12.037 1.00 84.56 69 GLY A O 1
ATOM 561 N N . MET A 1 70 ? 4.526 6.065 -11.021 1.00 85.00 70 MET A N 1
ATOM 562 C CA . MET A 1 70 ? 5.949 5.693 -10.891 1.00 85.00 70 MET A CA 1
ATOM 563 C C . MET A 1 70 ? 6.722 5.683 -12.219 1.00 85.00 70 MET A C 1
ATOM 565 O O . MET A 1 70 ? 7.903 6.033 -12.227 1.00 85.00 70 MET A O 1
ATOM 569 N N . GLY A 1 71 ? 6.052 5.316 -13.316 1.00 85.88 71 GLY A N 1
ATOM 570 C CA . GLY A 1 71 ? 6.593 5.322 -14.681 1.00 85.88 71 GLY A CA 1
ATOM 571 C C . GLY A 1 71 ? 6.134 6.508 -15.528 1.00 85.88 71 GLY A C 1
ATOM 572 O O . GLY A 1 71 ? 6.297 6.480 -16.740 1.00 85.88 71 GLY A O 1
ATOM 573 N N . TRP A 1 72 ? 5.529 7.524 -14.911 1.00 86.19 72 TRP A N 1
ATOM 574 C CA . TRP A 1 72 ? 4.871 8.622 -15.611 1.00 86.19 72 TRP A CA 1
ATOM 575 C C . TRP A 1 72 ? 5.491 9.972 -15.267 1.00 86.19 72 TRP A C 1
ATOM 577 O O . TRP A 1 72 ? 6.055 10.173 -14.195 1.00 86.19 72 TRP A O 1
ATOM 587 N N . ASN A 1 73 ? 5.329 10.942 -16.162 1.00 83.88 73 ASN A 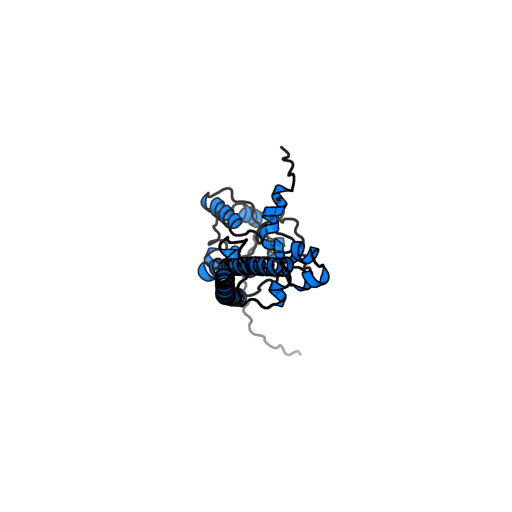N 1
ATOM 588 C CA . ASN A 1 73 ? 5.863 12.293 -15.989 1.00 83.88 73 ASN A CA 1
ATOM 589 C C . ASN A 1 73 ? 5.112 13.159 -14.950 1.00 83.88 73 ASN A C 1
ATOM 591 O O . ASN A 1 73 ? 5.509 14.286 -14.674 1.00 83.88 73 ASN A O 1
ATOM 595 N N . TRP A 1 74 ? 4.023 12.663 -14.369 1.00 80.56 74 TRP A N 1
ATOM 596 C CA . TRP A 1 74 ? 3.276 13.320 -13.286 1.00 80.56 74 TRP A CA 1
ATOM 597 C C . TRP A 1 74 ? 3.557 12.685 -11.918 1.00 80.56 74 TRP A C 1
ATOM 599 O O . TRP A 1 74 ? 2.888 12.977 -10.927 1.00 80.56 74 TRP A O 1
ATOM 609 N N . ARG A 1 75 ? 4.573 11.819 -11.855 1.00 81.25 75 ARG A N 1
ATOM 610 C CA . ARG A 1 75 ? 5.071 11.188 -10.638 1.00 81.25 75 ARG A CA 1
ATOM 611 C C . ARG A 1 75 ? 5.199 12.174 -9.474 1.00 81.25 75 ARG A C 1
ATOM 613 O O . ARG A 1 75 ? 5.823 13.229 -9.591 1.00 81.25 75 ARG A O 1
ATOM 620 N N . THR A 1 76 ? 4.708 11.778 -8.301 1.00 76.75 76 THR A N 1
ATOM 621 C CA . THR A 1 76 ? 4.826 12.610 -7.093 1.00 76.75 76 THR A CA 1
ATOM 622 C C . THR A 1 76 ? 6.269 12.658 -6.556 1.00 76.75 76 THR A C 1
ATOM 624 O O . THR A 1 76 ? 6.995 11.661 -6.568 1.00 76.75 76 THR A O 1
ATOM 627 N N . SER A 1 77 ? 6.691 13.812 -6.022 1.00 76.75 77 SER A N 1
ATOM 628 C CA . SER A 1 77 ? 8.040 14.020 -5.453 1.00 76.75 77 SER A CA 1
ATOM 629 C C . SER A 1 77 ? 8.305 13.244 -4.154 1.00 76.75 77 SER A C 1
ATOM 631 O O . SER A 1 77 ? 9.453 13.078 -3.735 1.00 76.75 77 SER A O 1
ATOM 633 N N . ALA A 1 78 ? 7.245 12.739 -3.522 1.00 77.31 78 ALA A N 1
ATOM 634 C CA . ALA A 1 78 ? 7.319 11.895 -2.336 1.00 77.31 78 ALA A CA 1
ATOM 635 C C . ALA A 1 78 ? 7.765 10.456 -2.638 1.00 77.31 78 ALA A C 1
ATOM 637 O O . ALA A 1 78 ? 8.030 9.683 -1.718 1.00 77.31 78 ALA A O 1
ATOM 638 N N . LEU A 1 79 ? 7.856 10.082 -3.914 1.00 84.12 79 LEU A N 1
ATOM 639 C CA . LEU A 1 79 ? 8.309 8.760 -4.318 1.00 84.12 79 LEU A CA 1
ATOM 640 C C . LEU A 1 79 ? 9.823 8.777 -4.567 1.00 84.12 79 LEU A C 1
ATOM 642 O O . LEU A 1 79 ? 10.309 9.690 -5.234 1.00 84.12 79 LEU A O 1
ATOM 646 N N . PRO A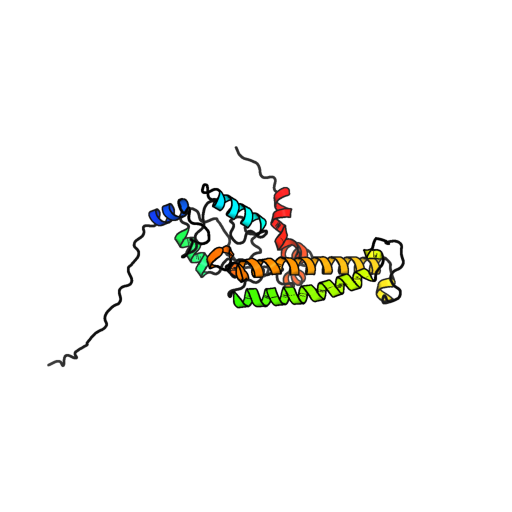 1 80 ? 10.557 7.744 -4.130 1.00 87.38 80 PRO A N 1
ATOM 647 C CA . PRO A 1 80 ? 12.014 7.658 -4.273 1.00 87.38 80 PRO A CA 1
ATOM 648 C C . PRO A 1 80 ? 12.430 7.539 -5.744 1.00 87.38 80 PRO A C 1
ATOM 650 O O . PRO A 1 80 ? 11.938 6.636 -6.411 1.00 87.38 80 PRO A O 1
ATOM 653 N N . PRO A 1 81 ? 13.310 8.392 -6.290 1.00 87.38 81 PRO A N 1
ATOM 654 C CA . PRO A 1 81 ? 13.644 8.366 -7.717 1.00 87.38 81 PRO A CA 1
ATOM 655 C C . PRO A 1 81 ? 14.132 6.977 -8.174 1.00 87.38 81 PRO A C 1
ATOM 657 O O . PRO A 1 81 ? 14.663 6.223 -7.353 1.00 87.38 81 PRO A O 1
ATOM 660 N N . PRO A 1 82 ? 14.010 6.633 -9.475 1.00 88.06 82 PRO A N 1
ATOM 661 C CA . PRO A 1 82 ? 14.499 5.350 -9.981 1.00 88.06 82 PRO A CA 1
ATOM 662 C C . PRO A 1 82 ? 15.982 5.147 -9.626 1.00 88.06 82 PRO A C 1
ATOM 664 O O . PRO A 1 82 ? 16.690 6.133 -9.408 1.00 88.06 82 PRO A O 1
ATOM 667 N N . PRO A 1 83 ? 16.505 3.911 -9.577 1.00 90.00 83 PRO A N 1
ATOM 668 C CA . PRO A 1 83 ? 17.917 3.682 -9.278 1.00 90.00 83 PRO A CA 1
ATOM 669 C C . PRO A 1 83 ? 18.837 4.486 -10.210 1.00 90.00 83 PRO A C 1
ATOM 671 O O . PRO A 1 83 ? 18.524 4.665 -11.385 1.00 90.00 83 PRO A O 1
ATOM 674 N N . LYS A 1 84 ? 19.993 4.949 -9.714 1.00 88.31 84 LYS A N 1
ATOM 675 C CA . LYS A 1 84 ? 20.906 5.830 -10.476 1.00 88.31 84 LYS A CA 1
ATOM 676 C C . LYS A 1 84 ? 21.280 5.276 -11.854 1.00 88.31 84 LYS A C 1
ATOM 678 O O . LYS A 1 84 ? 21.319 6.033 -12.814 1.00 88.31 84 LYS A O 1
ATOM 683 N N . ALA A 1 85 ? 21.503 3.965 -11.961 1.00 87.94 85 ALA A N 1
ATOM 684 C CA . ALA A 1 85 ? 21.788 3.311 -13.239 1.00 87.94 85 ALA A CA 1
ATOM 685 C C . ALA A 1 85 ? 20.658 3.520 -14.264 1.00 87.94 85 ALA A C 1
ATOM 687 O O . ALA A 1 85 ? 20.925 3.793 -15.428 1.00 87.94 85 ALA A O 1
ATOM 688 N N . ILE A 1 86 ? 19.402 3.470 -13.812 1.00 88.06 86 ILE A N 1
ATOM 689 C CA . ILE A 1 86 ? 18.223 3.710 -14.649 1.00 88.06 86 ILE A CA 1
ATOM 690 C C . ILE A 1 86 ? 18.113 5.191 -15.006 1.00 88.06 86 ILE A C 1
ATOM 692 O O . ILE A 1 86 ? 17.827 5.519 -16.149 1.00 88.06 86 ILE A O 1
ATOM 696 N N . GLN A 1 87 ? 18.401 6.099 -14.068 1.00 87.62 87 GLN A N 1
ATOM 697 C CA . GLN A 1 87 ? 18.412 7.539 -14.357 1.00 87.62 87 GLN A CA 1
ATOM 698 C C . GLN A 1 87 ? 19.417 7.894 -15.461 1.00 87.62 87 GLN A C 1
ATOM 700 O O . GLN A 1 87 ? 19.098 8.687 -16.341 1.00 87.62 87 GLN A O 1
ATOM 705 N N . ILE A 1 88 ? 20.610 7.289 -15.434 1.00 86.69 88 ILE A N 1
ATOM 706 C CA . ILE A 1 88 ? 21.640 7.494 -16.462 1.00 86.69 88 ILE A CA 1
ATOM 707 C C . ILE A 1 88 ? 21.144 7.006 -17.826 1.00 86.69 88 ILE A C 1
ATOM 709 O O . ILE A 1 88 ? 21.292 7.725 -18.810 1.00 86.69 88 ILE A O 1
ATOM 713 N N . GLN A 1 89 ? 20.510 5.830 -17.884 1.00 87.12 89 GLN A N 1
ATOM 714 C CA . GLN A 1 89 ? 19.922 5.317 -19.127 1.00 87.12 89 GLN A CA 1
ATOM 715 C C . GLN A 1 89 ? 18.813 6.235 -19.646 1.00 87.12 89 GLN A C 1
ATOM 717 O O . GLN A 1 89 ? 18.832 6.616 -20.811 1.00 87.12 89 GLN A O 1
ATOM 722 N N . LEU A 1 90 ? 17.903 6.673 -18.771 1.00 85.56 90 LEU A N 1
ATOM 723 C CA . LEU A 1 90 ? 16.837 7.601 -19.143 1.00 85.56 90 LEU A CA 1
ATOM 724 C C . LEU A 1 90 ? 17.413 8.906 -19.710 1.00 85.56 90 LEU A C 1
ATOM 726 O O . LEU A 1 90 ? 16.939 9.372 -20.737 1.00 85.56 90 LEU A O 1
ATOM 730 N N . LEU A 1 91 ? 18.452 9.479 -19.102 1.00 84.06 91 LEU A N 1
ATOM 731 C CA . LEU A 1 91 ? 19.082 10.704 -19.608 1.00 84.06 91 LEU A CA 1
ATOM 732 C C . LEU A 1 91 ? 19.801 10.494 -20.947 1.00 84.06 91 LEU A C 1
ATOM 734 O O . LEU A 1 91 ? 19.733 11.361 -21.813 1.00 84.06 91 LEU A O 1
ATOM 738 N N . GLY A 1 92 ? 20.481 9.359 -21.119 1.00 82.44 92 GLY A N 1
ATOM 739 C CA . GLY A 1 92 ? 21.226 9.053 -22.342 1.00 82.44 92 GLY A CA 1
ATOM 740 C C . GLY A 1 92 ? 20.332 8.714 -23.536 1.00 82.44 92 GLY A C 1
ATOM 741 O O . GLY A 1 92 ? 20.644 9.100 -24.660 1.00 82.44 92 GLY A O 1
ATOM 742 N N . ASN A 1 93 ? 19.205 8.042 -23.293 1.00 83.25 93 ASN A N 1
ATOM 743 C CA . ASN A 1 93 ? 18.404 7.422 -24.352 1.00 83.25 93 ASN A CA 1
ATOM 744 C C . ASN A 1 93 ? 17.123 8.186 -24.704 1.00 83.25 93 ASN A C 1
ATOM 746 O O . ASN A 1 93 ? 16.495 7.881 -25.712 1.00 83.25 93 ASN A O 1
ATOM 750 N N . SER A 1 94 ? 16.711 9.168 -23.894 1.00 78.81 94 SER A N 1
ATOM 751 C CA . SER A 1 94 ? 15.432 9.879 -24.095 1.00 78.81 94 SER A CA 1
ATOM 752 C C . SER A 1 94 ? 15.533 11.136 -24.964 1.00 78.81 94 SER A C 1
ATOM 754 O O . SER A 1 94 ? 14.520 11.794 -25.214 1.00 78.81 94 SER A O 1
ATOM 756 N N . GLY A 1 95 ? 16.740 11.514 -25.397 1.00 74.06 95 GLY A N 1
ATOM 757 C CA . GLY A 1 95 ? 16.971 12.711 -26.210 1.00 74.06 95 GLY A CA 1
ATOM 758 C C . GLY A 1 95 ? 16.338 13.981 -25.617 1.00 74.06 95 GLY A C 1
ATOM 759 O O . GLY A 1 95 ? 16.339 14.199 -24.400 1.00 74.06 95 GLY A O 1
ATOM 760 N N . SER A 1 96 ? 15.753 14.816 -26.481 1.00 68.00 96 SER A N 1
ATOM 761 C CA . SER A 1 96 ? 15.066 16.066 -26.112 1.00 68.00 96 SER A CA 1
ATOM 762 C C . SER A 1 96 ? 13.754 15.874 -25.339 1.00 68.00 96 SER A C 1
ATOM 764 O O . SER A 1 96 ? 13.186 16.854 -24.863 1.00 68.00 96 SER A O 1
ATOM 766 N N . HIS A 1 97 ? 13.260 14.641 -25.200 1.00 64.31 97 HIS A N 1
ATOM 767 C CA . HIS A 1 97 ? 11.962 14.332 -24.590 1.00 64.31 97 HIS A CA 1
ATOM 768 C C . HIS A 1 97 ? 12.045 13.979 -23.099 1.00 64.31 97 HIS A C 1
ATOM 770 O O . HIS A 1 97 ? 11.074 13.494 -22.521 1.00 64.31 97 HIS A O 1
ATOM 776 N N . THR A 1 98 ? 13.183 14.240 -22.452 1.00 69.94 98 THR A N 1
ATOM 777 C CA . THR A 1 98 ? 13.343 13.992 -21.015 1.00 69.94 98 THR A CA 1
ATOM 778 C C . THR A 1 98 ? 12.477 14.966 -20.204 1.00 69.94 98 THR A C 1
ATOM 780 O O . THR A 1 98 ? 12.723 16.175 -20.247 1.00 69.94 98 THR A O 1
ATOM 783 N N . PRO A 1 99 ? 11.488 14.491 -19.424 1.00 71.69 99 PRO A N 1
ATOM 784 C CA . PRO A 1 99 ? 10.697 15.369 -18.578 1.00 71.69 99 PRO A CA 1
ATOM 785 C C . PRO A 1 99 ? 11.568 15.987 -17.480 1.00 71.69 99 PRO A C 1
ATOM 787 O O . PRO A 1 99 ? 12.463 15.338 -16.929 1.00 71.69 99 PRO A O 1
ATOM 790 N N . ASN A 1 100 ? 11.284 17.240 -17.123 1.00 69.25 100 ASN A N 1
ATOM 791 C CA . ASN A 1 100 ? 12.003 17.923 -16.055 1.00 69.25 100 ASN A CA 1
ATOM 792 C C . ASN A 1 100 ? 11.577 17.356 -14.690 1.00 69.25 100 ASN A C 1
ATOM 794 O O . ASN A 1 100 ? 10.546 17.734 -14.131 1.00 69.25 100 ASN A O 1
ATOM 798 N N . HIS A 1 101 ? 12.368 16.417 -14.170 1.00 68.62 101 HIS A N 1
ATOM 799 C CA . HIS A 1 101 ? 12.128 15.760 -12.892 1.00 68.62 101 HIS A CA 1
ATOM 800 C C . HIS A 1 101 ? 13.235 16.026 -11.883 1.00 68.62 101 HIS A C 1
ATOM 802 O O . HIS A 1 101 ? 14.426 15.912 -12.164 1.00 68.62 101 HIS A O 1
ATOM 808 N N . SER A 1 102 ? 12.823 16.291 -10.645 1.00 65.12 102 SER A N 1
ATOM 809 C CA . SER A 1 102 ? 13.738 16.283 -9.513 1.00 65.12 102 SER A CA 1
ATOM 810 C C . SER A 1 102 ? 14.047 14.839 -9.117 1.00 65.12 102 SER A C 1
ATOM 812 O O . SER A 1 102 ? 13.219 14.172 -8.501 1.00 65.12 102 SER A O 1
ATOM 814 N N . PHE A 1 103 ? 15.266 14.376 -9.396 1.00 72.19 103 PHE A N 1
ATOM 815 C CA . PHE A 1 103 ? 15.799 13.114 -8.863 1.00 72.19 103 PHE A CA 1
ATOM 816 C C . PHE A 1 103 ? 16.348 13.252 -7.432 1.00 72.19 103 PHE A C 1
ATOM 818 O O . PHE A 1 103 ? 17.157 12.440 -6.981 1.00 72.19 103 PHE A O 1
ATOM 825 N N . LYS A 1 104 ? 15.950 14.306 -6.707 1.00 75.25 104 LYS A N 1
ATOM 826 C CA . LYS A 1 104 ? 16.418 14.545 -5.341 1.00 75.25 104 LYS A CA 1
ATOM 827 C C . LYS A 1 104 ? 15.783 13.546 -4.379 1.00 75.25 104 LYS A C 1
ATOM 829 O O . LYS A 1 104 ? 14.570 13.330 -4.376 1.00 75.25 104 LYS A O 1
ATOM 834 N N . THR A 1 105 ? 16.627 12.960 -3.542 1.00 77.31 105 THR A N 1
ATOM 835 C CA . THR A 1 105 ? 16.209 12.109 -2.431 1.00 77.31 105 THR A CA 1
ATOM 836 C C . THR A 1 105 ? 15.940 12.952 -1.190 1.00 77.31 105 THR A C 1
ATOM 838 O O . THR A 1 105 ? 16.732 13.839 -0.868 1.00 77.31 105 THR A O 1
ATOM 841 N N . HIS A 1 106 ? 14.857 12.663 -0.470 1.00 77.69 106 HIS A N 1
ATOM 842 C CA . HIS A 1 106 ? 14.479 13.374 0.756 1.00 77.69 106 HIS A CA 1
ATOM 843 C C . HIS A 1 106 ? 14.058 12.387 1.855 1.00 77.69 106 HIS A C 1
ATOM 845 O O . HIS A 1 106 ? 13.542 11.315 1.550 1.00 77.69 106 HIS A O 1
ATOM 851 N N . SER A 1 107 ? 14.219 12.764 3.130 1.00 69.56 107 SER A N 1
ATOM 852 C CA . SER A 1 107 ? 13.967 11.897 4.302 1.00 69.56 107 SER A CA 1
ATOM 853 C C . SER A 1 107 ? 12.530 11.373 4.423 1.00 69.56 107 SER A C 1
ATOM 855 O O . SER A 1 107 ? 12.289 10.392 5.115 1.00 69.56 107 SER A O 1
ATOM 857 N N . GLY A 1 108 ? 11.570 11.999 3.734 1.00 74.12 108 GLY A N 1
ATOM 858 C CA . GLY A 1 108 ? 10.162 11.600 3.748 1.00 74.12 108 GLY A CA 1
ATOM 859 C C . GLY A 1 108 ? 9.714 10.713 2.588 1.00 74.12 108 GLY A C 1
ATOM 860 O O . GLY A 1 108 ? 8.506 10.569 2.405 1.00 74.12 108 GLY A O 1
ATOM 861 N N . GLN A 1 109 ? 10.638 10.189 1.778 1.00 84.06 109 GLN A N 1
ATOM 862 C CA . GLN A 1 109 ? 10.293 9.300 0.669 1.00 84.06 109 GLN A CA 1
ATOM 863 C C . GLN A 1 109 ? 10.027 7.872 1.153 1.00 84.06 109 GLN A C 1
ATOM 865 O O . GLN A 1 109 ? 10.629 7.398 2.116 1.00 84.06 109 GLN A O 1
ATOM 870 N N . ALA A 1 110 ? 9.112 7.182 0.471 1.00 86.06 110 ALA A N 1
ATOM 871 C CA . ALA A 1 110 ? 8.866 5.766 0.723 1.00 86.06 110 ALA A CA 1
ATOM 872 C C . ALA A 1 110 ? 10.113 4.927 0.405 1.00 86.06 110 ALA A C 1
ATOM 874 O O . ALA A 1 110 ? 10.890 5.265 -0.488 1.00 86.06 110 ALA A O 1
ATOM 875 N N . HIS A 1 111 ? 10.297 3.820 1.122 1.00 88.56 111 HIS A N 1
ATOM 876 C CA . HIS A 1 111 ? 11.390 2.897 0.838 1.00 88.56 111 HIS A CA 1
ATOM 877 C C . HIS A 1 111 ? 11.191 2.228 -0.529 1.00 88.56 111 HIS A C 1
ATOM 879 O O . HIS A 1 111 ? 10.077 1.839 -0.881 1.00 88.56 111 HIS A O 1
ATOM 885 N N . GLN A 1 112 ? 12.275 2.078 -1.289 1.00 89.25 112 GLN A N 1
ATOM 886 C CA . GLN A 1 112 ? 12.277 1.396 -2.579 1.00 89.25 112 GLN A CA 1
ATOM 887 C C . GLN A 1 112 ? 13.026 0.073 -2.485 1.00 89.25 112 GLN A C 1
ATOM 889 O O . GLN A 1 112 ? 14.095 0.001 -1.881 1.00 89.25 112 GLN A O 1
ATOM 894 N N . TYR A 1 113 ? 12.511 -0.947 -3.164 1.00 89.94 113 TYR A N 1
ATOM 895 C CA . TYR A 1 113 ? 13.169 -2.242 -3.250 1.00 89.94 113 TYR A CA 1
ATOM 896 C C . TYR A 1 113 ? 14.187 -2.274 -4.390 1.00 89.94 113 TYR A C 1
ATOM 898 O O . TYR A 1 113 ? 13.929 -1.800 -5.497 1.00 89.94 113 TYR A O 1
ATOM 906 N N . THR A 1 114 ? 15.349 -2.859 -4.115 1.00 85.31 114 THR A N 1
ATOM 907 C CA . THR A 1 114 ? 16.425 -3.061 -5.097 1.00 85.31 114 THR A CA 1
ATOM 908 C C . THR A 1 114 ? 16.364 -4.433 -5.760 1.00 85.31 114 THR A C 1
ATOM 910 O O . THR A 1 114 ? 16.844 -4.589 -6.876 1.00 85.31 114 THR A O 1
ATOM 913 N N . SER A 1 115 ? 15.763 -5.421 -5.092 1.00 92.38 115 SER A N 1
ATOM 914 C CA . SER A 1 115 ? 15.644 -6.796 -5.574 1.00 92.38 115 SER A CA 1
ATOM 915 C C . SER A 1 115 ? 14.188 -7.247 -5.596 1.00 92.38 115 SER A C 1
ATOM 917 O O . SER A 1 115 ? 13.415 -6.966 -4.673 1.00 92.38 115 SER A O 1
ATOM 919 N N . ARG A 1 116 ? 13.842 -8.003 -6.642 1.00 92.56 116 ARG A N 1
ATOM 920 C CA . ARG A 1 116 ? 12.531 -8.636 -6.818 1.00 92.56 116 ARG A CA 1
ATOM 921 C C . ARG A 1 116 ? 12.220 -9.606 -5.685 1.00 92.56 116 ARG A C 1
ATOM 923 O O . ARG A 1 116 ? 11.101 -9.621 -5.190 1.00 92.56 116 ARG A O 1
ATOM 930 N N . GLU A 1 117 ? 13.208 -10.370 -5.228 1.00 94.44 117 GLU A N 1
ATOM 931 C CA . GLU A 1 117 ? 13.028 -11.313 -4.122 1.00 94.44 117 GLU A CA 1
ATOM 932 C C . GLU A 1 117 ? 12.593 -10.588 -2.842 1.00 94.44 117 GLU A C 1
ATOM 934 O O . GLU A 1 117 ? 11.616 -10.977 -2.199 1.00 94.44 117 GLU A O 1
ATOM 939 N N . ILE A 1 118 ? 13.272 -9.485 -2.509 1.00 95.38 118 ILE A N 1
ATOM 940 C CA . ILE A 1 118 ? 12.968 -8.684 -1.319 1.00 95.38 118 ILE A CA 1
ATOM 941 C C . ILE A 1 118 ? 11.570 -8.074 -1.442 1.00 95.38 118 ILE A C 1
ATOM 943 O O . ILE A 1 118 ? 10.787 -8.169 -0.494 1.00 95.38 118 ILE A O 1
ATOM 947 N N . LEU A 1 119 ? 11.238 -7.505 -2.609 1.00 95.62 119 LEU A N 1
ATOM 948 C CA . LEU A 1 119 ? 9.908 -6.962 -2.891 1.00 95.62 119 LEU A CA 1
ATOM 949 C C . LEU A 1 119 ? 8.821 -8.018 -2.643 1.00 95.62 119 LEU A C 1
ATOM 951 O O . LEU A 1 119 ? 7.881 -7.770 -1.884 1.00 95.62 119 LEU A O 1
ATOM 955 N N . LEU A 1 120 ? 8.947 -9.193 -3.264 1.00 96.56 120 LEU A N 1
ATOM 956 C CA . LEU A 1 120 ? 7.931 -10.243 -3.196 1.00 96.56 120 LEU A CA 1
ATOM 957 C C . LEU A 1 120 ? 7.814 -10.820 -1.789 1.00 96.56 120 LEU A C 1
ATOM 959 O O . LEU A 1 120 ? 6.709 -10.917 -1.260 1.00 96.56 120 LEU A O 1
ATOM 963 N N . ARG A 1 121 ? 8.937 -11.128 -1.133 1.00 96.94 121 ARG A N 1
ATOM 964 C CA . ARG A 1 121 ? 8.941 -11.645 0.242 1.00 96.94 121 ARG A CA 1
ATOM 965 C C . ARG A 1 121 ? 8.291 -10.661 1.212 1.00 96.94 121 ARG A C 1
ATOM 967 O O . ARG A 1 121 ? 7.491 -11.061 2.058 1.00 96.94 121 ARG A O 1
ATOM 974 N N . ARG A 1 122 ? 8.611 -9.369 1.092 1.00 96.06 122 ARG A N 1
ATOM 975 C CA . ARG A 1 122 ? 8.066 -8.320 1.963 1.00 96.06 122 ARG A CA 1
ATOM 976 C C . ARG A 1 122 ? 6.569 -8.120 1.748 1.00 96.06 122 ARG A C 1
ATOM 978 O O . ARG A 1 122 ? 5.834 -7.992 2.731 1.00 96.06 122 ARG A O 1
ATOM 985 N N . ASN A 1 123 ? 6.112 -8.124 0.498 1.00 96.62 123 ASN A N 1
ATOM 986 C CA . ASN A 1 123 ? 4.692 -7.981 0.181 1.00 96.62 123 ASN A CA 1
ATOM 987 C C . ASN A 1 123 ? 3.890 -9.235 0.533 1.00 96.62 123 ASN A C 1
ATOM 989 O O . ASN A 1 123 ? 2.799 -9.104 1.073 1.00 96.62 123 ASN A O 1
ATOM 993 N N . LEU A 1 124 ? 4.449 -10.435 0.363 1.00 97.50 124 LEU A N 1
ATOM 994 C CA . LEU A 1 124 ? 3.809 -11.676 0.799 1.00 97.50 124 LEU A CA 1
ATOM 995 C C . LEU A 1 124 ? 3.637 -11.704 2.320 1.00 97.50 124 LEU A C 1
ATOM 997 O O . LEU A 1 124 ? 2.553 -11.988 2.823 1.00 97.50 124 LEU A O 1
ATOM 1001 N N . PHE A 1 125 ? 4.682 -11.340 3.066 1.00 97.50 125 PHE A N 1
ATOM 1002 C CA . PHE A 1 125 ? 4.574 -11.223 4.518 1.00 97.50 125 PHE A CA 1
ATOM 1003 C C . PHE A 1 125 ? 3.552 -10.155 4.927 1.00 97.50 125 PHE A C 1
ATOM 1005 O O . PHE A 1 125 ? 2.796 -10.347 5.876 1.00 97.50 125 PHE A O 1
ATOM 1012 N N . THR A 1 126 ? 3.499 -9.040 4.195 1.00 96.31 126 THR A N 1
ATOM 1013 C CA . THR A 1 126 ? 2.509 -7.980 4.417 1.00 96.31 126 THR A CA 1
ATOM 1014 C C . THR A 1 126 ? 1.086 -8.465 4.162 1.00 96.31 126 THR A C 1
ATOM 1016 O O . THR A 1 126 ? 0.214 -8.159 4.968 1.00 96.31 126 THR A O 1
ATOM 1019 N N . LEU A 1 127 ? 0.862 -9.254 3.110 1.00 97.44 127 LEU A N 1
ATOM 1020 C CA . LEU A 1 127 ? -0.426 -9.860 2.787 1.00 97.44 127 LEU A CA 1
ATOM 1021 C C . LEU A 1 127 ? -0.884 -10.810 3.901 1.00 97.44 127 LEU A C 1
ATOM 1023 O O . LEU A 1 127 ? -1.992 -10.672 4.411 1.00 97.44 127 LEU A O 1
ATOM 1027 N N . ILE A 1 128 ? -0.005 -11.722 4.328 1.00 98.00 128 ILE A N 1
ATOM 1028 C CA . ILE A 1 128 ? -0.294 -12.695 5.393 1.00 98.00 128 ILE A CA 1
ATOM 1029 C C . ILE A 1 128 ? -0.581 -11.973 6.714 1.00 98.00 128 ILE A C 1
ATOM 1031 O O . ILE A 1 128 ? -1.604 -12.210 7.352 1.00 98.00 128 ILE A O 1
ATOM 1035 N N . LYS A 1 129 ? 0.293 -11.042 7.114 1.00 97.56 129 LYS A N 1
ATOM 1036 C CA . LYS A 1 129 ? 0.098 -10.224 8.319 1.00 97.56 129 LYS A CA 1
ATOM 1037 C C . LYS A 1 129 ? -1.199 -9.417 8.237 1.00 97.56 129 LYS A C 1
ATOM 1039 O O . LYS A 1 129 ? -1.928 -9.324 9.220 1.00 97.56 129 LYS A O 1
ATOM 1044 N N . GLY A 1 130 ? -1.463 -8.818 7.080 1.00 96.81 130 GLY A N 1
ATOM 1045 C CA . GLY A 1 130 ? -2.653 -8.026 6.806 1.00 96.81 130 GLY A CA 1
ATOM 1046 C C . GLY A 1 130 ? -3.929 -8.837 6.983 1.00 96.81 130 GLY A C 1
ATOM 1047 O O . GLY A 1 130 ? -4.828 -8.382 7.680 1.00 96.81 130 GLY A O 1
ATOM 1048 N N . TYR A 1 131 ? -3.966 -10.063 6.454 1.00 96.88 131 TYR A N 1
ATOM 1049 C CA . TYR A 1 131 ? -5.083 -10.991 6.628 1.00 96.88 131 TYR A CA 1
ATOM 1050 C C . TYR A 1 131 ? -5.413 -11.227 8.108 1.00 96.88 131 TYR A C 1
ATOM 1052 O O . TYR A 1 131 ? -6.539 -10.969 8.527 1.00 96.88 131 TYR A O 1
ATOM 1060 N N . PHE A 1 132 ? -4.426 -11.626 8.920 1.00 98.31 132 PHE A N 1
ATOM 1061 C CA . PHE A 1 132 ? -4.651 -11.884 10.349 1.00 98.31 132 PHE A CA 1
ATOM 1062 C C . PHE A 1 132 ? -5.079 -10.632 11.122 1.00 98.31 132 PHE A C 1
ATOM 1064 O O . PHE A 1 132 ? -5.965 -10.695 11.970 1.00 98.31 132 PHE A O 1
ATOM 1071 N N . ILE A 1 133 ? -4.472 -9.479 10.830 1.00 97.81 133 ILE A N 1
ATOM 1072 C CA . ILE A 1 133 ? -4.826 -8.218 11.495 1.00 97.81 133 ILE A CA 1
ATOM 1073 C C . ILE A 1 133 ? -6.241 -7.772 11.120 1.00 97.81 133 ILE A C 1
ATOM 1075 O O . ILE A 1 133 ? -6.991 -7.317 11.982 1.00 97.81 133 ILE A O 1
ATOM 1079 N N . MET A 1 134 ? -6.616 -7.894 9.847 1.00 97.31 134 MET A N 1
ATOM 1080 C CA . MET A 1 134 ? -7.964 -7.566 9.392 1.00 97.31 134 MET A CA 1
ATOM 1081 C C . MET A 1 134 ? -9.008 -8.490 10.007 1.00 97.31 134 MET A C 1
ATOM 1083 O O . MET A 1 134 ? -10.058 -8.004 10.412 1.00 97.31 134 MET A O 1
ATOM 1087 N N . ASP A 1 135 ? -8.727 -9.790 10.110 1.00 97.62 135 ASP A N 1
ATOM 1088 C CA . ASP A 1 135 ? -9.633 -10.739 10.758 1.00 97.62 135 ASP A CA 1
ATOM 1089 C C . ASP A 1 135 ? -9.831 -10.406 12.244 1.00 97.62 135 ASP A C 1
ATOM 1091 O O . ASP A 1 135 ? -10.965 -10.333 12.723 1.00 97.62 135 ASP A O 1
ATOM 1095 N N . LEU A 1 136 ? -8.746 -10.063 12.948 1.00 97.31 136 LEU A N 1
ATOM 1096 C CA . LEU A 1 136 ? -8.801 -9.591 14.332 1.00 97.31 136 LEU A CA 1
ATOM 1097 C C . LEU A 1 136 ? -9.654 -8.321 14.476 1.00 97.31 136 LEU A C 1
ATOM 1099 O O . LEU A 1 136 ? -10.528 -8.258 15.345 1.00 97.31 136 LEU A O 1
ATOM 1103 N N . PHE A 1 137 ? -9.417 -7.300 13.647 1.00 97.12 137 PHE A N 1
ATOM 1104 C CA . PHE A 1 137 ? -10.177 -6.051 13.721 1.00 97.12 137 PHE A CA 1
ATOM 1105 C C . PHE A 1 137 ? -11.636 -6.242 13.342 1.00 97.12 137 PHE A C 1
ATOM 1107 O O . PHE A 1 137 ? -12.505 -5.783 14.077 1.00 97.12 137 PHE A O 1
ATOM 1114 N N . LYS A 1 138 ? -11.916 -6.968 12.257 1.00 96.25 138 LYS A N 1
ATOM 1115 C CA . LYS A 1 138 ? -13.276 -7.319 11.852 1.00 96.25 138 LYS A CA 1
ATOM 1116 C C . LYS A 1 138 ? -14.004 -8.030 12.988 1.00 96.25 138 LYS A C 1
ATOM 1118 O O . LYS A 1 138 ? -15.100 -7.614 13.343 1.00 96.25 138 LYS A O 1
ATOM 1123 N N . THR A 1 139 ? -13.392 -9.050 13.586 1.00 96.06 139 THR A N 1
ATOM 1124 C CA . THR A 1 139 ? -13.985 -9.799 14.701 1.00 96.06 139 THR A CA 1
ATOM 1125 C C . THR A 1 139 ? -14.244 -8.884 15.895 1.00 96.06 139 THR A C 1
ATOM 1127 O O . THR A 1 139 ? -15.348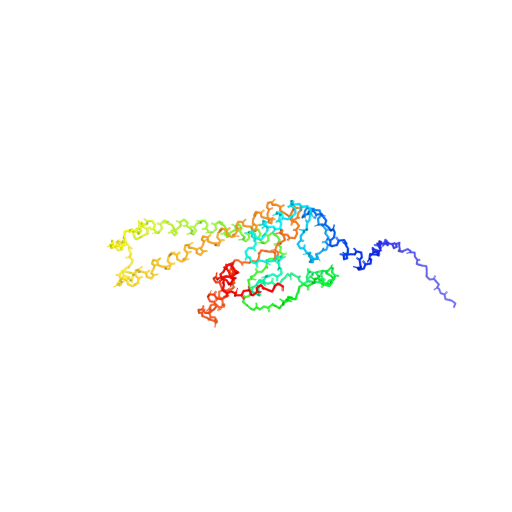 -8.864 16.430 1.00 96.06 139 THR A O 1
ATOM 1130 N N . THR A 1 140 ? -13.277 -8.037 16.258 1.00 94.19 140 THR A N 1
ATOM 1131 C CA . THR A 1 140 ? -13.433 -7.056 17.345 1.00 94.19 140 THR A CA 1
ATOM 1132 C C . THR A 1 140 ? -14.588 -6.089 17.076 1.00 94.19 140 THR A C 1
ATOM 1134 O O . THR A 1 140 ? -15.420 -5.860 17.952 1.00 94.19 140 THR A O 1
ATOM 1137 N N . MET A 1 141 ? -14.674 -5.550 15.857 1.00 95.69 141 MET A N 1
ATOM 1138 C CA . MET A 1 141 ? -15.755 -4.661 15.427 1.00 95.69 141 MET A CA 1
ATOM 1139 C C . MET A 1 141 ? -17.107 -5.382 15.424 1.00 95.69 141 MET A C 1
ATOM 1141 O O . MET A 1 141 ? -18.111 -4.797 15.810 1.00 95.69 141 MET A O 1
ATOM 1145 N N . MET A 1 142 ? -17.149 -6.662 15.046 1.00 95.75 142 MET A N 1
ATOM 1146 C CA . MET A 1 142 ? -18.379 -7.453 15.060 1.00 95.75 142 MET A CA 1
ATOM 1147 C C . MET A 1 142 ? -18.947 -7.655 16.468 1.00 95.75 142 MET A C 1
ATOM 1149 O O . MET A 1 142 ? -20.148 -7.859 16.591 1.00 95.75 142 MET A O 1
ATOM 1153 N N . HIS A 1 143 ? -18.137 -7.569 17.521 1.00 93.56 143 HIS A N 1
ATOM 1154 C CA . HIS A 1 143 ? -18.628 -7.669 18.896 1.00 93.56 143 HIS A CA 1
ATOM 1155 C C . HIS A 1 143 ? -19.160 -6.345 19.474 1.00 93.56 143 HIS A C 1
ATOM 1157 O O . HIS A 1 143 ? -19.743 -6.351 20.559 1.00 93.56 143 HIS A O 1
ATOM 1163 N N . ASP A 1 144 ? -19.020 -5.224 18.760 1.00 95.25 144 ASP A N 1
ATOM 1164 C CA . ASP A 1 144 ? -19.574 -3.931 19.164 1.00 95.25 144 ASP A CA 1
ATOM 1165 C C . ASP A 1 144 ? -20.792 -3.559 18.286 1.00 95.25 144 ASP A C 1
ATOM 1167 O O . ASP A 1 144 ? -20.630 -3.291 17.090 1.00 95.25 144 ASP A O 1
ATOM 1171 N N . PRO A 1 145 ? -22.019 -3.485 18.858 1.00 94.38 145 PRO A N 1
ATOM 1172 C CA . PRO A 1 145 ? -23.246 -3.151 18.124 1.00 94.38 145 PRO A CA 1
ATOM 1173 C C . PRO A 1 145 ? -23.186 -1.837 17.338 1.00 94.38 145 PRO A C 1
ATOM 1175 O O . PRO A 1 145 ? -23.945 -1.658 16.383 1.00 94.38 145 PRO A O 1
ATOM 1178 N N . TYR A 1 146 ? -22.290 -0.921 17.714 1.00 95.06 146 TYR A N 1
ATOM 1179 C CA . TYR A 1 146 ? -22.060 0.317 16.978 1.00 95.06 146 TYR A CA 1
ATOM 1180 C C . TYR A 1 146 ? -21.704 0.069 15.511 1.00 95.06 146 TYR A C 1
ATOM 1182 O O . TYR A 1 146 ? -22.253 0.735 14.634 1.00 95.06 146 TYR A O 1
ATOM 1190 N N . PHE A 1 147 ? -20.856 -0.923 15.219 1.00 95.50 147 PHE A N 1
ATOM 1191 C CA . PHE A 1 147 ? -20.440 -1.222 13.844 1.00 95.50 147 PHE A CA 1
ATOM 1192 C C . PHE A 1 147 ? -21.520 -1.924 13.019 1.00 95.50 147 PHE A C 1
ATOM 1194 O O . PHE A 1 147 ? -21.366 -2.079 11.812 1.00 95.50 147 PHE A O 1
ATOM 1201 N N . TRP A 1 148 ? -22.626 -2.321 13.648 1.00 94.56 148 TRP A N 1
ATOM 1202 C CA . TRP A 1 148 ? -23.809 -2.850 12.966 1.00 94.56 148 TRP A CA 1
ATOM 1203 C C . TRP A 1 148 ? -24.836 -1.748 12.663 1.00 94.56 148 TRP A C 1
ATOM 1205 O O . TRP A 1 148 ? -25.894 -2.032 12.111 1.00 94.56 148 TRP A O 1
ATOM 1215 N N . GLY A 1 149 ? -24.550 -0.500 13.054 1.00 93.81 149 GLY A N 1
ATOM 1216 C CA . GLY A 1 149 ? -25.451 0.644 12.907 1.00 93.81 149 GLY A CA 1
ATOM 1217 C C . GLY A 1 149 ? -26.299 0.948 14.145 1.00 93.81 149 GLY A C 1
ATOM 1218 O O . GLY A 1 149 ? -27.017 1.946 14.155 1.00 93.81 149 GLY A O 1
ATOM 1219 N N . TYR A 1 150 ? -26.198 0.162 15.224 1.00 94.38 150 TYR A N 1
ATOM 1220 C CA . TYR A 1 150 ? -26.924 0.418 16.474 1.00 94.38 150 TYR A CA 1
ATOM 1221 C C . TYR A 1 150 ? -26.181 1.432 17.357 1.00 94.38 150 TYR A C 1
ATOM 1223 O O . TYR A 1 150 ? -25.708 1.110 18.446 1.00 94.38 150 TYR A O 1
ATOM 1231 N N . THR A 1 151 ? -26.074 2.677 16.893 1.00 90.25 151 THR A N 1
ATOM 1232 C CA . THR A 1 151 ? -25.255 3.727 17.531 1.00 90.25 151 THR A CA 1
ATOM 1233 C C . THR A 1 151 ? -25.750 4.166 18.911 1.00 90.25 151 THR A C 1
ATOM 1235 O O . THR A 1 151 ? -24.948 4.627 19.719 1.00 90.25 151 THR A O 1
ATOM 1238 N N . ALA A 1 152 ? -27.043 3.989 19.201 1.00 89.69 152 ALA A N 1
ATOM 1239 C CA . ALA A 1 152 ? -27.653 4.327 20.488 1.00 89.69 152 ALA A CA 1
ATOM 1240 C C . ALA A 1 152 ? -27.458 3.252 21.575 1.00 89.69 152 ALA A C 1
ATOM 1242 O O . ALA A 1 152 ? -27.790 3.492 22.736 1.00 89.69 152 ALA A O 1
ATOM 1243 N N . ARG A 1 153 ? -26.955 2.055 21.230 1.00 89.44 153 ARG A N 1
ATOM 1244 C CA . ARG A 1 153 ? -26.724 1.000 22.226 1.00 89.44 153 ARG A CA 1
ATOM 1245 C C . ARG A 1 153 ? -25.508 1.316 23.103 1.00 89.44 153 ARG A C 1
ATOM 1247 O O . ARG A 1 153 ? -24.525 1.876 22.609 1.00 89.44 153 ARG A O 1
ATOM 1254 N N . PRO A 1 154 ? -25.541 0.905 24.385 1.00 89.69 154 PRO A N 1
ATOM 1255 C CA . PRO A 1 154 ? -24.378 1.022 25.252 1.00 89.69 154 PRO A CA 1
ATOM 1256 C C . PRO A 1 154 ? -23.199 0.203 24.696 1.00 89.69 154 PRO A C 1
ATOM 1258 O O . PRO A 1 154 ? -23.419 -0.785 23.983 1.00 89.69 154 PRO A O 1
ATOM 1261 N N . PRO A 1 155 ? -21.950 0.601 25.002 1.00 91.44 155 PRO A N 1
ATOM 1262 C CA . PRO A 1 155 ? -20.776 -0.180 24.634 1.00 91.44 155 PRO A CA 1
ATOM 1263 C C . PRO A 1 155 ? -20.835 -1.587 25.257 1.00 91.44 155 PRO A C 1
ATOM 1265 O O . PRO A 1 155 ? -21.476 -1.772 26.296 1.00 91.44 155 PRO A O 1
ATOM 1268 N N . PRO A 1 156 ? -20.175 -2.587 24.647 1.00 92.25 156 PRO A N 1
ATOM 1269 C CA . PRO A 1 156 ? -20.160 -3.943 25.179 1.00 92.25 156 PRO A CA 1
ATOM 1270 C C . PRO A 1 156 ? -19.645 -4.011 26.621 1.00 92.25 156 PRO A C 1
ATOM 1272 O O . PRO A 1 156 ? -18.679 -3.340 26.976 1.00 92.25 156 PRO A O 1
ATOM 1275 N N . ALA A 1 157 ? -20.243 -4.879 27.440 1.00 90.50 157 ALA A N 1
ATOM 1276 C CA . ALA A 1 157 ? -19.924 -4.988 28.868 1.00 90.50 157 ALA A CA 1
ATOM 1277 C C . ALA A 1 157 ? -18.471 -5.409 29.161 1.00 90.50 157 ALA A C 1
ATOM 1279 O O . ALA A 1 157 ? -17.967 -5.155 30.249 1.00 90.50 157 ALA A O 1
ATOM 1280 N N . TYR A 1 158 ? -17.792 -6.041 28.200 1.00 90.69 158 TYR A N 1
ATOM 1281 C CA . TYR A 1 158 ? -16.385 -6.426 28.325 1.00 90.69 158 TYR A CA 1
ATOM 1282 C C . TYR A 1 158 ? -15.412 -5.266 28.049 1.00 90.69 158 TYR A C 1
ATOM 1284 O O . TYR A 1 158 ? -14.200 -5.453 28.161 1.00 90.69 158 TYR A O 1
ATOM 1292 N N . PHE A 1 159 ? -15.898 -4.084 27.647 1.00 92.69 159 PHE A N 1
ATOM 1293 C CA . PHE A 1 159 ? -15.025 -2.935 27.428 1.00 92.69 159 PHE A CA 1
ATOM 1294 C C . PHE A 1 159 ? -14.389 -2.499 28.755 1.00 92.69 159 PHE A C 1
ATOM 1296 O O . PHE A 1 159 ? -15.091 -2.354 29.756 1.00 92.69 159 PHE A O 1
ATOM 1303 N N . PRO A 1 160 ? -13.072 -2.233 28.774 1.00 92.88 160 PRO A N 1
ATOM 1304 C CA . PRO A 1 160 ? -12.414 -1.660 29.938 1.00 92.88 160 PRO A CA 1
ATOM 1305 C C . PRO A 1 160 ? -13.074 -0.348 30.368 1.00 92.88 160 PRO A C 1
ATOM 1307 O O . PRO A 1 160 ? -13.362 0.504 29.523 1.00 92.88 160 PRO A O 1
ATOM 1310 N N . SER A 1 161 ? -13.207 -0.131 31.678 1.00 91.12 161 SER A N 1
ATOM 1311 C CA . SER A 1 161 ? -13.869 1.059 32.234 1.00 91.12 161 SER A CA 1
ATOM 1312 C C . SER A 1 161 ? -13.271 2.379 31.738 1.00 91.12 161 SER A C 1
ATOM 1314 O O . SER A 1 161 ? -13.980 3.370 31.614 1.00 91.12 161 SER A O 1
ATOM 1316 N N . ILE A 1 162 ? -11.976 2.401 31.398 1.00 91.94 162 ILE A N 1
ATOM 1317 C CA . ILE A 1 162 ? -11.309 3.579 30.824 1.00 91.94 162 ILE A CA 1
ATOM 1318 C C . ILE A 1 162 ? -11.896 3.992 29.464 1.00 91.94 162 ILE A C 1
ATOM 1320 O O . ILE A 1 162 ? -11.978 5.182 29.171 1.00 91.94 162 ILE A O 1
ATOM 1324 N N . LEU A 1 163 ? -12.346 3.031 28.649 1.00 91.62 163 LEU A N 1
ATOM 1325 C CA . LEU A 1 163 ? -12.963 3.296 27.347 1.00 91.62 163 LEU A CA 1
ATOM 1326 C C . LEU A 1 163 ? -14.425 3.720 27.478 1.00 91.62 163 LEU A C 1
ATOM 1328 O O . LEU A 1 163 ? -14.918 4.448 26.617 1.00 91.62 163 LEU A O 1
ATOM 1332 N N . THR A 1 164 ? -15.105 3.289 28.541 1.00 92.44 164 THR A N 1
ATOM 1333 C CA . THR A 1 164 ? -16.513 3.611 28.816 1.00 92.44 164 THR A CA 1
ATOM 1334 C C . THR A 1 164 ? -16.687 4.790 29.776 1.00 92.44 164 THR A C 1
ATOM 1336 O O . THR A 1 164 ? -17.819 5.177 30.048 1.00 92.44 164 THR A O 1
ATOM 1339 N N . LEU A 1 165 ? -15.591 5.375 30.280 1.00 90.81 165 LEU A N 1
ATOM 1340 C CA . LEU A 1 165 ? -15.604 6.489 31.237 1.00 90.81 165 LEU A CA 1
ATOM 1341 C C . LEU A 1 165 ? -16.316 7.732 30.682 1.00 90.81 165 LEU A C 1
ATOM 1343 O O . LEU A 1 165 ? -16.929 8.490 31.426 1.00 90.81 165 LEU A O 1
ATOM 1347 N N . SER A 1 166 ? -16.220 7.945 29.368 1.00 92.75 166 SER A N 1
ATOM 1348 C CA . SER A 1 166 ? -16.861 9.048 28.659 1.00 92.75 166 SER A CA 1
ATOM 1349 C C . SER A 1 166 ? -17.299 8.600 27.262 1.00 92.75 166 SER A C 1
ATOM 1351 O O . SER A 1 166 ? -16.538 7.890 26.592 1.00 92.75 166 SER A O 1
ATOM 1353 N N . PRO A 1 167 ? -18.461 9.071 26.763 1.00 91.19 167 PRO A N 1
ATOM 1354 C CA . PRO A 1 167 ? -18.888 8.838 25.383 1.00 91.19 167 PRO A CA 1
ATOM 1355 C C . PRO A 1 167 ? -17.844 9.274 24.348 1.00 91.19 167 PRO A C 1
ATOM 1357 O O . PRO A 1 167 ? -17.704 8.640 23.302 1.00 91.19 167 PRO A O 1
ATOM 1360 N N . VAL A 1 168 ? -17.070 10.323 24.653 1.00 94.06 168 VAL A N 1
ATOM 1361 C CA . VAL A 1 168 ? -16.000 10.826 23.779 1.00 94.06 168 VAL A CA 1
ATOM 1362 C C . VAL A 1 168 ? -14.887 9.793 23.638 1.00 94.06 168 VAL A C 1
ATOM 1364 O O . VAL A 1 168 ? -14.440 9.532 22.524 1.00 94.06 168 VAL A O 1
ATOM 1367 N N . THR A 1 169 ? -14.472 9.161 24.737 1.00 93.88 169 THR A N 1
ATOM 1368 C CA . THR A 1 169 ? -13.421 8.135 24.720 1.00 93.88 169 THR A CA 1
ATOM 1369 C C . THR A 1 169 ? -13.872 6.897 23.953 1.00 93.88 169 THR A C 1
ATOM 1371 O O . THR A 1 169 ? -13.127 6.383 23.119 1.00 93.88 169 THR A O 1
ATOM 1374 N N . THR A 1 170 ? -15.115 6.452 24.165 1.00 94.50 170 THR A N 1
ATOM 1375 C CA . THR A 1 170 ? -15.692 5.329 23.412 1.00 94.50 170 THR A CA 1
ATOM 1376 C C . THR A 1 170 ? -15.739 5.640 21.914 1.00 94.50 170 THR A C 1
ATOM 1378 O O . THR A 1 170 ? -15.374 4.805 21.085 1.00 94.50 170 THR A O 1
ATOM 1381 N N . HIS A 1 171 ? -16.155 6.855 21.553 1.00 94.19 171 HIS A N 1
ATOM 1382 C CA . HIS A 1 171 ? -16.209 7.289 20.162 1.00 94.19 171 HIS A CA 1
ATOM 1383 C C . HIS A 1 171 ? -14.811 7.385 19.535 1.00 94.19 171 HIS A C 1
ATOM 1385 O O . HIS A 1 171 ? -14.594 6.868 18.442 1.00 94.19 171 HIS A O 1
ATOM 1391 N N . ALA A 1 172 ? -13.838 7.964 20.242 1.00 95.19 172 ALA A N 1
ATOM 1392 C CA . ALA A 1 172 ? -12.451 8.047 19.792 1.00 95.19 172 ALA A CA 1
ATOM 1393 C C . ALA A 1 172 ? -11.836 6.656 19.562 1.00 95.19 172 ALA A C 1
ATOM 1395 O O . ALA A 1 172 ? -11.174 6.441 18.548 1.00 95.19 172 ALA A O 1
ATOM 1396 N N . TYR A 1 173 ? -12.109 5.692 20.447 1.00 95.00 173 TYR A N 1
ATOM 1397 C CA . TYR A 1 173 ? -11.705 4.296 20.265 1.00 95.00 173 TYR A CA 1
ATOM 1398 C C . TYR A 1 173 ? -12.304 3.684 18.991 1.00 95.00 173 TYR A C 1
ATOM 1400 O O . TYR A 1 173 ? -11.575 3.098 18.191 1.00 95.00 173 TYR A O 1
ATOM 1408 N N . ARG A 1 174 ? -13.611 3.858 18.759 1.00 95.75 174 ARG A N 1
ATOM 1409 C CA . ARG A 1 174 ? -14.293 3.340 17.559 1.00 95.75 174 ARG A CA 1
ATOM 1410 C C . ARG A 1 174 ? -13.753 3.964 16.272 1.00 95.75 174 ARG A C 1
ATOM 1412 O O . ARG A 1 174 ? -13.552 3.254 15.283 1.00 95.75 174 ARG A O 1
ATOM 1419 N N . LEU A 1 175 ? -13.465 5.267 16.286 1.00 95.69 175 LEU A N 1
ATOM 1420 C CA . LEU A 1 175 ? -12.827 5.963 15.167 1.00 95.69 175 LEU A CA 1
ATOM 1421 C C . LEU A 1 175 ? -11.406 5.452 14.918 1.00 95.69 175 LEU A C 1
ATOM 1423 O O . LEU A 1 175 ? -11.051 5.188 13.771 1.00 95.69 175 LEU A O 1
ATOM 1427 N N . LEU A 1 176 ? -10.611 5.262 15.974 1.00 95.25 176 LEU A N 1
ATOM 1428 C CA . LEU A 1 176 ? -9.267 4.699 15.866 1.00 95.25 176 LEU A CA 1
ATOM 1429 C C . LEU A 1 176 ? -9.310 3.286 15.277 1.00 95.25 176 LEU A C 1
ATOM 1431 O O . LEU A 1 176 ? -8.554 2.985 14.357 1.00 95.25 176 LEU A O 1
ATOM 1435 N N . LEU A 1 177 ? -10.220 2.440 15.763 1.00 96.12 177 LEU A N 1
ATOM 1436 C CA . LEU A 1 177 ? -10.406 1.079 15.266 1.00 96.12 177 LEU A CA 1
ATOM 1437 C C . LEU A 1 177 ? -10.781 1.074 13.778 1.00 96.12 177 LEU A C 1
ATOM 1439 O O . LEU A 1 177 ? -10.183 0.341 12.992 1.00 96.12 177 LEU A O 1
ATOM 1443 N N . SER A 1 178 ? -11.698 1.958 13.377 1.00 96.31 178 SER A N 1
ATOM 1444 C CA . SER A 1 178 ? -12.097 2.139 11.975 1.00 96.31 178 SER A CA 1
ATOM 1445 C C . SER A 1 178 ? -10.925 2.597 11.106 1.00 96.31 178 SER A C 1
ATOM 1447 O O . SER A 1 178 ? -10.676 2.032 10.043 1.00 96.31 178 SER A O 1
ATOM 1449 N N . MET A 1 179 ? -10.164 3.590 11.574 1.00 94.38 179 MET A N 1
ATOM 1450 C CA . MET A 1 179 ? -8.995 4.117 10.869 1.00 94.38 179 MET A CA 1
ATOM 1451 C C . MET A 1 179 ? -7.922 3.039 10.685 1.00 94.38 179 MET A C 1
ATOM 1453 O O . MET A 1 179 ? -7.375 2.885 9.593 1.00 94.38 179 MET A O 1
ATOM 1457 N N . LEU A 1 180 ? -7.643 2.253 11.730 1.00 95.38 180 LEU A N 1
ATOM 1458 C CA . LEU A 1 180 ? -6.703 1.135 11.664 1.00 95.38 180 LEU A CA 1
ATOM 1459 C C . LEU A 1 180 ? -7.186 0.057 10.690 1.00 95.38 180 LEU A C 1
ATOM 1461 O O . LEU A 1 180 ? -6.389 -0.415 9.878 1.00 95.38 180 LEU A O 1
ATOM 1465 N N . MET A 1 181 ? -8.474 -0.290 10.713 1.00 96.38 181 MET A N 1
ATOM 1466 C CA . MET A 1 181 ? -9.045 -1.257 9.776 1.00 96.38 181 MET A CA 1
ATOM 1467 C C . MET A 1 181 ? -8.873 -0.796 8.322 1.00 96.38 181 MET A C 1
ATOM 1469 O O . MET A 1 181 ? -8.356 -1.552 7.501 1.00 96.38 181 MET A O 1
ATOM 1473 N N . VAL A 1 182 ? -9.205 0.463 8.009 1.00 94.75 182 VAL A N 1
ATOM 1474 C CA . VAL A 1 182 ? -8.996 1.045 6.669 1.00 94.75 182 VAL A CA 1
ATOM 1475 C C . VAL A 1 182 ? -7.515 1.029 6.290 1.00 94.75 182 VAL A C 1
ATOM 1477 O O . VAL A 1 182 ? -7.160 0.601 5.192 1.00 94.75 182 VAL A O 1
ATOM 1480 N N . LYS A 1 183 ? -6.628 1.430 7.206 1.00 93.31 183 LYS A N 1
ATOM 1481 C CA . LYS A 1 183 ? -5.177 1.431 6.986 1.00 93.31 183 LYS A CA 1
ATOM 1482 C C . LYS A 1 183 ? -4.656 0.045 6.603 1.00 93.31 183 LYS A C 1
ATOM 1484 O O . LYS A 1 183 ? -3.868 -0.081 5.664 1.00 93.31 183 LYS A O 1
ATOM 1489 N N . TYR A 1 184 ? -5.055 -0.996 7.335 1.00 95.38 184 TYR A N 1
ATOM 1490 C CA . TYR A 1 184 ? -4.603 -2.361 7.066 1.00 95.38 184 TYR A CA 1
ATOM 1491 C C . TYR A 1 184 ? -5.284 -2.974 5.844 1.00 95.38 184 TYR A C 1
ATOM 1493 O O . TYR A 1 184 ? -4.613 -3.691 5.104 1.00 95.38 184 TYR A O 1
ATOM 1501 N N . ALA A 1 185 ? -6.542 -2.633 5.561 1.00 95.62 185 ALA A N 1
ATOM 1502 C CA . ALA A 1 185 ? -7.204 -3.012 4.315 1.00 95.62 185 ALA A CA 1
ATOM 1503 C C . ALA A 1 185 ? -6.461 -2.454 3.094 1.00 95.62 185 ALA A C 1
ATOM 1505 O O . ALA A 1 185 ? -6.094 -3.214 2.199 1.00 95.62 185 ALA A O 1
ATOM 1506 N N . LEU A 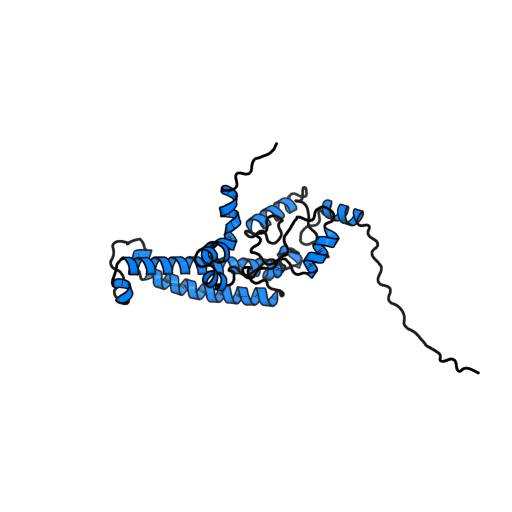1 186 ? -6.141 -1.155 3.105 1.00 93.62 186 LEU A N 1
ATOM 1507 C CA . LEU A 1 186 ? -5.364 -0.503 2.049 1.00 93.62 186 LEU A CA 1
ATOM 1508 C C . LEU A 1 186 ? -3.960 -1.101 1.912 1.00 93.62 186 LEU A C 1
ATOM 1510 O O . LEU A 1 186 ? -3.510 -1.400 0.810 1.00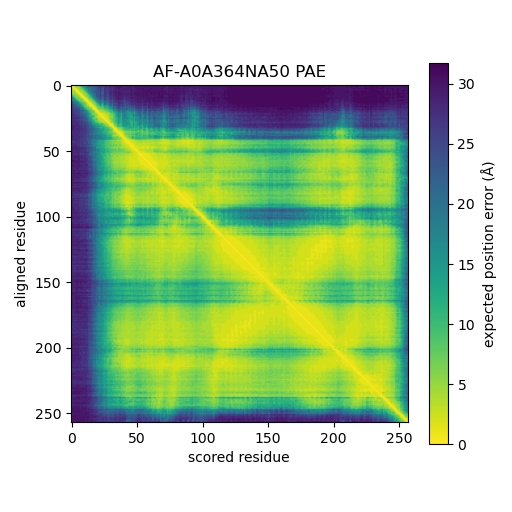 93.62 186 LEU A O 1
ATOM 1514 N N . GLN A 1 187 ? -3.258 -1.323 3.024 1.00 93.62 187 GLN A N 1
ATOM 1515 C CA . GLN A 1 187 ? -1.935 -1.945 2.975 1.00 93.62 187 GLN A CA 1
ATOM 1516 C C . GLN A 1 187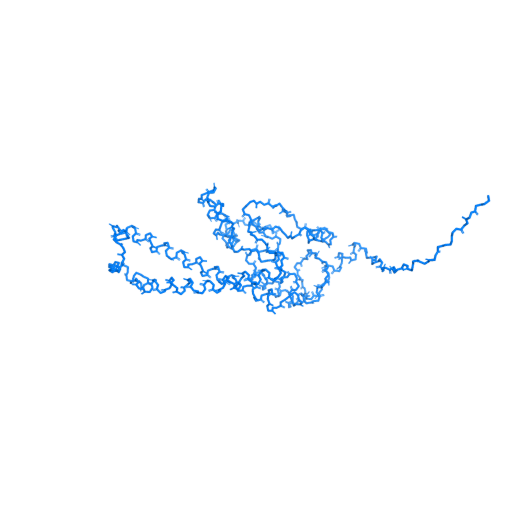 ? -1.987 -3.363 2.384 1.00 93.62 187 GLN A C 1
ATOM 1518 O O . GLN A 1 187 ? -1.102 -3.746 1.622 1.00 93.62 187 GLN A O 1
ATOM 1523 N N . THR A 1 188 ? -3.024 -4.133 2.717 1.00 95.19 188 THR A N 1
ATOM 1524 C CA . THR A 1 188 ? -3.191 -5.505 2.228 1.00 95.19 188 THR A CA 1
ATOM 1525 C C . THR A 1 188 ? -3.527 -5.516 0.742 1.00 95.19 188 THR A C 1
ATOM 1527 O O . THR A 1 188 ? -2.846 -6.197 -0.022 1.00 95.19 188 THR A O 1
ATOM 1530 N N . ILE A 1 189 ? -4.504 -4.717 0.301 1.00 94.25 189 ILE A N 1
ATOM 1531 C CA . ILE A 1 189 ? -4.886 -4.669 -1.115 1.00 94.25 189 ILE A CA 1
ATOM 1532 C C . ILE A 1 189 ? -3.740 -4.145 -1.990 1.00 94.25 189 ILE A C 1
ATOM 1534 O O . ILE A 1 189 ? -3.468 -4.718 -3.040 1.00 94.25 189 ILE A O 1
ATOM 1538 N N . PHE A 1 190 ? -2.985 -3.135 -1.541 1.00 92.31 190 PHE A N 1
ATOM 1539 C CA . PHE A 1 190 ? -1.845 -2.627 -2.307 1.00 92.31 190 PHE A CA 1
ATOM 1540 C C . PHE A 1 190 ? -0.662 -3.593 -2.359 1.00 92.31 190 PHE A C 1
ATOM 1542 O O . PHE A 1 190 ? 0.101 -3.537 -3.320 1.00 92.31 190 PHE A O 1
ATOM 1549 N N . SER A 1 191 ? -0.530 -4.514 -1.399 1.00 94.62 191 SER A N 1
ATOM 1550 C CA . SER A 1 191 ? 0.494 -5.566 -1.459 1.00 94.62 191 SER A CA 1
ATOM 1551 C C . SER A 1 191 ? 0.230 -6.602 -2.558 1.00 94.62 191 SER A C 1
ATOM 1553 O O . SER A 1 191 ? 1.165 -7.254 -3.020 1.00 94.62 191 SER A O 1
ATOM 1555 N N . LEU A 1 192 ? -1.016 -6.716 -3.037 1.00 94.38 192 LEU A N 1
ATOM 1556 C CA . LEU A 1 192 ? -1.366 -7.610 -4.143 1.00 94.38 192 LEU A CA 1
ATOM 1557 C C . LEU A 1 192 ? -0.769 -7.145 -5.474 1.00 94.38 192 LEU A C 1
ATOM 1559 O O . LEU A 1 192 ? -0.364 -7.983 -6.272 1.00 94.38 192 LEU A O 1
ATOM 1563 N N . GLY A 1 193 ? -0.665 -5.830 -5.697 1.00 92.25 193 GLY A N 1
ATOM 1564 C CA . GLY A 1 193 ? -0.102 -5.249 -6.920 1.00 92.25 193 GLY A CA 1
ATOM 1565 C C . GLY A 1 193 ? 1.286 -5.803 -7.273 1.00 92.25 193 GLY A C 1
ATOM 1566 O O . GLY A 1 193 ? 1.416 -6.477 -8.293 1.00 92.25 193 GLY A O 1
ATOM 1567 N N . PRO A 1 194 ? 2.325 -5.599 -6.442 1.00 93.44 194 PRO A N 1
ATOM 1568 C CA . PRO A 1 194 ? 3.661 -6.127 -6.718 1.00 93.44 194 PRO A CA 1
ATOM 1569 C C . PRO A 1 194 ? 3.707 -7.660 -6.774 1.00 93.44 194 PRO A C 1
ATOM 1571 O O . PRO A 1 194 ? 4.458 -8.208 -7.578 1.00 93.44 194 PRO A O 1
ATOM 1574 N N . LEU A 1 195 ? 2.898 -8.369 -5.976 1.00 95.25 195 LEU A N 1
ATOM 1575 C CA . LEU A 1 195 ? 2.818 -9.835 -6.043 1.00 95.25 195 LEU A CA 1
ATOM 1576 C C . LEU A 1 195 ? 2.278 -10.316 -7.396 1.00 95.25 195 LEU A C 1
ATOM 1578 O O . LEU A 1 195 ? 2.775 -11.296 -7.946 1.00 95.25 195 LEU A O 1
ATOM 1582 N N . PHE A 1 196 ? 1.301 -9.609 -7.957 1.00 93.69 196 PHE A N 1
ATOM 1583 C CA . PHE A 1 196 ? 0.711 -9.943 -9.245 1.00 93.69 196 PHE A CA 1
ATOM 1584 C C . PHE A 1 196 ? 1.593 -9.487 -10.416 1.00 93.69 196 PHE A C 1
ATOM 1586 O O . PHE A 1 196 ? 2.018 -10.306 -11.229 1.00 93.69 196 PHE A O 1
ATOM 1593 N N . PHE A 1 197 ? 1.933 -8.200 -10.485 1.00 91.88 197 PHE A N 1
ATOM 1594 C CA . PHE A 1 197 ? 2.659 -7.628 -11.619 1.00 91.88 197 PHE A CA 1
ATOM 1595 C C . PHE A 1 197 ? 4.141 -8.018 -11.632 1.00 91.88 197 PHE A C 1
ATOM 1597 O O . PHE A 1 197 ? 4.640 -8.511 -12.641 1.00 91.88 197 PHE A O 1
ATOM 1604 N N . SER A 1 198 ? 4.851 -7.863 -10.510 1.00 92.19 198 SER A N 1
ATOM 1605 C CA . SER A 1 198 ? 6.264 -8.255 -10.430 1.00 92.19 198 SER A CA 1
ATOM 1606 C C . SER A 1 198 ? 6.423 -9.762 -10.221 1.00 92.19 198 SER A C 1
ATOM 1608 O O . SER A 1 198 ? 7.350 -10.364 -10.759 1.00 92.19 198 SER A O 1
ATOM 1610 N N . GLY A 1 199 ? 5.526 -10.409 -9.473 1.00 92.31 199 GLY A N 1
ATOM 1611 C CA . GLY A 1 199 ? 5.602 -11.845 -9.186 1.00 92.31 199 GLY A CA 1
ATOM 1612 C C . GLY A 1 199 ? 5.094 -12.723 -10.328 1.00 92.31 199 GLY A C 1
ATOM 1613 O O . GLY A 1 199 ? 5.882 -13.456 -10.920 1.00 92.31 199 GLY A O 1
ATOM 1614 N N . LEU A 1 200 ? 3.799 -12.651 -10.639 1.00 90.75 200 LEU A N 1
ATOM 1615 C CA . LEU A 1 200 ? 3.158 -13.565 -11.589 1.00 90.75 200 LEU A CA 1
ATOM 1616 C C . LEU A 1 200 ? 3.425 -13.202 -13.057 1.00 90.75 200 LEU A C 1
ATOM 1618 O O . LEU A 1 200 ? 3.772 -14.078 -13.843 1.00 90.75 200 LE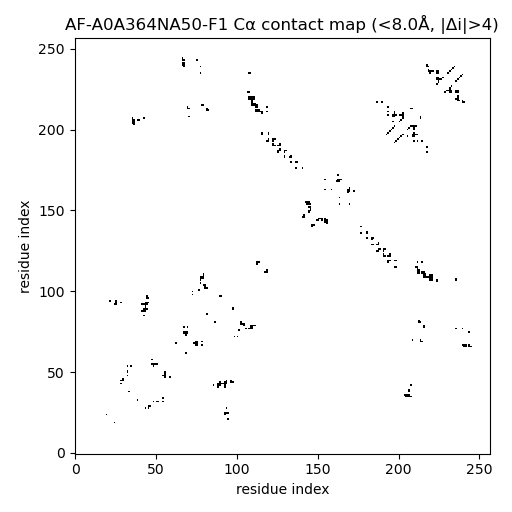U A O 1
ATOM 1622 N N . LEU A 1 201 ? 3.269 -11.928 -13.429 1.00 88.19 201 LEU A N 1
ATOM 1623 C CA . LEU A 1 201 ? 3.413 -11.480 -14.822 1.00 88.19 201 LEU A CA 1
ATOM 1624 C C . LEU A 1 201 ? 4.894 -11.302 -15.222 1.00 88.19 201 LEU A C 1
ATOM 1626 O O . LEU A 1 201 ? 5.258 -11.629 -16.347 1.00 88.19 201 LEU A O 1
ATOM 1630 N N . SER A 1 202 ? 5.766 -10.918 -14.280 1.00 82.75 202 SER A N 1
ATOM 1631 C CA . SER A 1 202 ? 7.227 -10.794 -14.454 1.00 82.75 202 SER A CA 1
ATOM 1632 C C . SER A 1 202 ? 7.672 -9.734 -15.482 1.00 82.75 202 SER A C 1
ATOM 1634 O O . SER A 1 202 ? 6.892 -9.197 -16.272 1.00 82.75 202 SER A O 1
ATOM 1636 N N . THR A 1 203 ? 8.970 -9.420 -15.474 1.00 82.81 203 THR A N 1
ATOM 1637 C CA . THR A 1 203 ? 9.613 -8.449 -16.379 1.00 82.81 203 THR A CA 1
ATOM 1638 C C . THR A 1 203 ? 9.606 -8.893 -17.835 1.00 82.81 203 THR A C 1
ATOM 1640 O O . THR A 1 203 ? 9.568 -8.053 -18.720 1.00 82.81 203 THR A O 1
ATOM 1643 N N . SER A 1 204 ? 9.525 -10.194 -18.109 1.00 80.19 204 SER A N 1
ATOM 1644 C CA . SER A 1 204 ? 9.406 -10.722 -19.474 1.00 80.19 204 SER A CA 1
ATOM 1645 C C . SER A 1 204 ? 8.077 -10.383 -20.161 1.00 80.19 204 SER A C 1
ATOM 1647 O O . SER A 1 204 ? 7.976 -10.471 -21.380 1.00 80.19 204 SER A O 1
ATOM 1649 N N . LEU A 1 205 ? 7.024 -10.073 -19.394 1.00 83.25 205 LEU A N 1
ATOM 1650 C CA . LEU A 1 205 ? 5.705 -9.743 -19.941 1.00 83.25 205 LEU A CA 1
ATOM 1651 C C . LEU A 1 205 ? 5.421 -8.243 -19.889 1.00 83.25 205 LEU A C 1
ATOM 1653 O O . LEU A 1 205 ? 4.829 -7.694 -20.812 1.00 83.25 205 LEU A O 1
ATOM 1657 N N . LEU A 1 206 ? 5.817 -7.597 -18.791 1.00 83.94 206 LEU A N 1
ATOM 1658 C CA . LEU A 1 206 ? 5.473 -6.203 -18.508 1.00 83.94 206 LEU A CA 1
ATOM 1659 C C . LEU A 1 206 ? 6.660 -5.239 -18.632 1.00 83.94 206 LEU A C 1
ATOM 1661 O O . LEU A 1 206 ? 6.496 -4.040 -18.384 1.00 83.94 206 LEU A O 1
ATOM 1665 N N . GLY A 1 207 ? 7.851 -5.748 -18.959 1.00 85.75 207 GLY A N 1
ATOM 1666 C CA . GLY A 1 207 ? 9.081 -4.970 -19.047 1.00 85.75 207 GLY A CA 1
ATOM 1667 C C . GLY A 1 207 ? 9.325 -4.162 -17.775 1.00 85.75 207 GLY A C 1
ATOM 1668 O O . GLY A 1 207 ? 9.245 -4.677 -16.653 1.00 85.75 207 GLY A O 1
ATOM 1669 N N . ALA A 1 208 ? 9.531 -2.856 -17.966 1.00 85.81 208 ALA A N 1
ATOM 1670 C CA . ALA A 1 208 ? 9.757 -1.876 -16.908 1.00 85.81 208 ALA A CA 1
ATOM 1671 C C . ALA A 1 208 ? 8.724 -1.932 -15.775 1.00 85.81 208 ALA A C 1
ATOM 1673 O O . ALA A 1 208 ? 9.071 -1.713 -14.620 1.00 85.81 208 ALA A O 1
ATOM 1674 N N . ARG A 1 209 ? 7.455 -2.240 -16.070 1.00 88.31 209 ARG A N 1
ATOM 1675 C CA . ARG A 1 209 ? 6.373 -2.165 -15.075 1.00 88.31 209 ARG A CA 1
ATOM 1676 C C . ARG A 1 209 ? 6.423 -3.277 -14.035 1.00 88.31 209 ARG A C 1
ATOM 1678 O O . ARG A 1 209 ? 5.800 -3.145 -12.988 1.00 88.31 209 ARG A O 1
ATOM 1685 N N . ALA A 1 210 ? 7.153 -4.360 -14.283 1.00 89.75 210 ALA A N 1
ATOM 1686 C CA . ALA A 1 210 ? 7.365 -5.421 -13.298 1.00 89.75 210 ALA A CA 1
ATOM 1687 C C . ALA A 1 210 ? 8.656 -5.233 -12.483 1.00 89.75 210 ALA A C 1
ATOM 1689 O O . ALA A 1 210 ? 8.951 -6.059 -11.613 1.00 89.75 210 ALA A O 1
ATOM 1690 N N . GLU A 1 211 ? 9.413 -4.161 -12.730 1.00 91.19 211 GLU A N 1
ATOM 1691 C CA . GLU A 1 211 ? 10.664 -3.900 -12.028 1.00 91.19 211 GLU A CA 1
ATOM 1692 C C . GLU A 1 211 ? 10.450 -3.587 -10.538 1.00 91.19 211 GLU A C 1
ATOM 1694 O O . GLU A 1 211 ? 9.493 -2.896 -10.176 1.00 91.19 211 GLU A O 1
ATOM 1699 N N . PRO A 1 212 ? 11.359 -4.014 -9.640 1.00 92.25 212 PRO A N 1
ATOM 1700 C CA . PRO A 1 212 ? 11.161 -3.857 -8.201 1.00 92.25 212 PRO A CA 1
ATOM 1701 C C . PRO A 1 212 ? 11.038 -2.402 -7.747 1.00 92.25 212 PRO A C 1
ATOM 1703 O O . PRO A 1 212 ? 10.290 -2.081 -6.822 1.00 92.25 212 PRO A O 1
ATOM 1706 N N . TRP A 1 213 ? 11.755 -1.508 -8.427 1.00 90.31 213 TRP A N 1
ATOM 1707 C CA . TRP A 1 213 ? 11.774 -0.087 -8.113 1.00 90.31 213 TRP A CA 1
ATOM 1708 C C . TRP A 1 213 ? 10.473 0.640 -8.468 1.00 90.31 213 TRP A C 1
ATOM 1710 O O . TRP A 1 213 ? 10.260 1.747 -7.979 1.00 90.31 213 TRP A O 1
ATOM 1720 N N . MET A 1 214 ? 9.585 0.019 -9.250 1.00 90.62 214 MET A N 1
ATOM 1721 C CA . MET A 1 214 ? 8.256 0.552 -9.570 1.00 90.62 214 MET A CA 1
ATOM 1722 C C . MET A 1 214 ? 7.267 0.448 -8.405 1.00 90.62 214 MET A C 1
ATOM 1724 O O . MET A 1 214 ? 6.224 1.098 -8.434 1.00 90.62 214 MET A O 1
ATOM 1728 N N . TYR A 1 215 ? 7.589 -0.330 -7.368 1.00 91.81 215 TYR A N 1
ATOM 1729 C CA . TYR A 1 215 ? 6.690 -0.627 -6.252 1.00 91.81 215 TYR A CA 1
ATOM 1730 C C . TYR A 1 215 ? 7.292 -0.198 -4.907 1.00 91.81 215 TYR A C 1
ATOM 1732 O O . TYR A 1 215 ? 7.613 -1.055 -4.081 1.00 91.81 215 TYR A O 1
ATOM 1740 N N . PRO A 1 216 ? 7.473 1.112 -4.651 1.00 91.06 216 PRO A N 1
ATOM 1741 C CA . PRO A 1 216 ? 7.915 1.574 -3.342 1.00 91.06 216 PRO A CA 1
ATOM 1742 C C . PRO A 1 216 ? 6.868 1.261 -2.268 1.00 91.06 216 PRO A C 1
ATOM 1744 O O . PRO A 1 216 ? 5.685 1.063 -2.562 1.00 91.06 216 PRO A O 1
ATOM 1747 N N . GLU A 1 217 ? 7.298 1.262 -1.008 1.00 90.50 217 GLU A N 1
ATOM 1748 C CA . GLU A 1 217 ? 6.428 0.978 0.131 1.00 90.50 217 GLU A CA 1
ATOM 1749 C C . GLU A 1 217 ? 5.163 1.843 0.139 1.00 90.50 217 GLU A C 1
ATOM 1751 O O . GLU A 1 217 ? 5.139 3.006 -0.279 1.00 90.50 217 GLU A O 1
ATOM 1756 N N . THR A 1 218 ? 4.061 1.255 0.612 1.00 88.94 218 THR A N 1
ATOM 1757 C CA . THR A 1 218 ? 2.767 1.940 0.634 1.00 88.94 218 THR A CA 1
ATOM 1758 C C . THR A 1 218 ? 2.809 3.200 1.500 1.00 88.94 218 THR A C 1
ATOM 1760 O O . THR A 1 218 ? 2.192 4.206 1.160 1.00 88.94 218 THR A O 1
ATOM 1763 N N . TRP A 1 219 ? 3.558 3.165 2.592 1.00 88.69 219 TRP A N 1
ATOM 1764 C CA . TRP A 1 219 ? 3.640 4.253 3.554 1.00 88.69 219 TRP A CA 1
ATOM 1765 C C . TRP A 1 219 ? 5.093 4.723 3.651 1.00 88.69 219 TRP A C 1
ATOM 1767 O O . TRP A 1 219 ? 6.010 3.911 3.542 1.00 88.69 219 TRP A O 1
ATOM 1777 N N . ALA A 1 220 ? 5.307 6.024 3.848 1.00 87.12 220 ALA A N 1
ATOM 1778 C CA . ALA A 1 220 ? 6.631 6.555 4.179 1.00 87.12 220 ALA A CA 1
ATOM 1779 C C . ALA A 1 220 ? 7.050 6.146 5.607 1.00 87.12 220 ALA A C 1
ATOM 1781 O O . ALA A 1 220 ? 6.252 5.559 6.349 1.00 87.12 220 ALA A O 1
ATOM 1782 N N . SER A 1 221 ? 8.278 6.491 6.020 1.00 88.38 221 SER A N 1
ATOM 1783 C CA . SER A 1 221 ? 8.665 6.325 7.427 1.00 88.38 221 SER A CA 1
ATOM 1784 C C . SER A 1 221 ? 7.699 7.086 8.339 1.00 88.38 221 SER A C 1
ATOM 1786 O O . SER A 1 221 ? 7.294 8.215 8.042 1.00 88.38 221 SER A O 1
ATOM 1788 N N . TYR A 1 222 ? 7.342 6.465 9.463 1.00 89.75 222 TYR A N 1
ATOM 1789 C CA . TYR A 1 222 ? 6.500 7.101 10.471 1.00 89.75 222 TYR A CA 1
ATOM 1790 C C . TYR A 1 222 ? 7.229 8.241 11.199 1.00 89.75 222 TYR A C 1
ATOM 1792 O O . TYR A 1 222 ? 6.575 9.111 11.768 1.00 89.75 222 TYR A O 1
ATOM 1800 N N . ASP A 1 223 ? 8.561 8.306 11.110 1.00 91.06 223 ASP A N 1
ATOM 1801 C CA . ASP A 1 223 ? 9.371 9.383 11.696 1.00 91.06 223 ASP A CA 1
ATOM 1802 C C . ASP A 1 223 ? 8.914 10.765 11.219 1.00 91.06 223 ASP A C 1
ATOM 1804 O O . ASP A 1 223 ? 8.883 11.721 11.987 1.00 91.06 223 ASP A O 1
ATOM 1808 N N . VAL A 1 224 ? 8.426 10.864 9.978 1.00 88.31 224 VAL A N 1
ATOM 1809 C CA . VAL A 1 224 ? 7.918 12.126 9.426 1.00 88.31 224 VAL A CA 1
ATOM 1810 C C . VAL A 1 224 ? 6.699 12.644 10.195 1.00 88.31 224 VAL A C 1
ATOM 1812 O O . VAL A 1 224 ? 6.480 13.853 10.264 1.00 88.31 224 VAL A O 1
ATOM 1815 N N . VAL A 1 225 ? 5.898 11.750 10.780 1.00 91.94 225 VAL A N 1
ATOM 1816 C CA . VAL A 1 225 ? 4.778 12.124 11.653 1.00 91.94 225 VAL A CA 1
ATOM 1817 C C . VAL A 1 225 ? 5.299 12.662 12.981 1.00 91.94 225 VAL A C 1
ATOM 1819 O O . VAL A 1 225 ? 4.756 13.635 13.493 1.00 91.94 225 VAL A O 1
ATOM 1822 N N . LEU A 1 226 ? 6.359 12.066 13.525 1.00 93.31 226 LEU A N 1
ATOM 1823 C CA . LEU A 1 226 ? 6.966 12.520 14.777 1.00 93.31 226 LEU A CA 1
ATOM 1824 C C . LEU A 1 226 ? 7.645 13.887 14.609 1.00 93.31 226 LEU A C 1
ATOM 1826 O O . LEU A 1 226 ? 7.538 14.734 15.488 1.00 93.31 226 LEU A O 1
A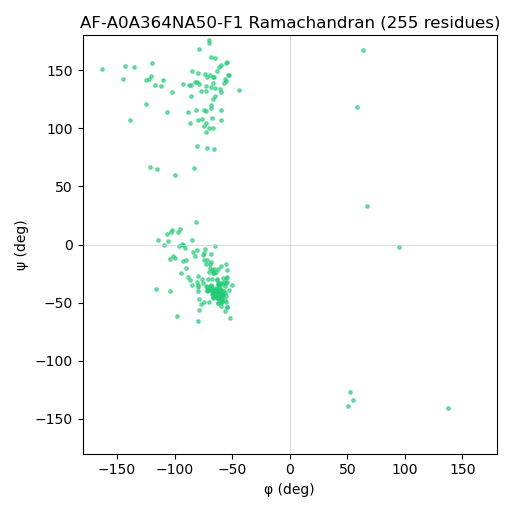TOM 1830 N N . GLU A 1 227 ? 8.277 14.129 13.461 1.00 92.81 227 GLU A N 1
ATOM 1831 C CA . GLU A 1 227 ? 8.977 15.384 13.163 1.00 92.81 227 GLU A CA 1
ATOM 1832 C C . GLU A 1 227 ? 8.039 16.523 12.739 1.00 92.81 227 GLU A C 1
ATOM 1834 O O . GLU A 1 227 ? 8.249 17.676 13.109 1.00 92.81 227 GLU A O 1
ATOM 1839 N N . LYS A 1 228 ? 7.016 16.227 11.924 1.00 89.94 228 LYS A N 1
ATOM 1840 C CA . LYS A 1 228 ? 6.156 17.244 11.281 1.00 89.94 228 LYS A CA 1
ATOM 1841 C C . LYS A 1 228 ? 4.707 17.216 11.766 1.00 89.94 228 LYS A C 1
ATOM 1843 O O . LYS A 1 228 ? 3.857 17.923 11.219 1.00 89.94 228 LYS A O 1
ATOM 1848 N N . GLY A 1 229 ? 4.397 16.372 12.747 1.00 92.31 229 GLY A N 1
ATOM 1849 C CA . GLY A 1 229 ? 3.064 16.218 13.316 1.00 92.31 229 GLY A CA 1
ATOM 1850 C C . GLY A 1 229 ? 2.003 15.896 12.264 1.00 92.31 229 GLY A C 1
ATOM 1851 O O . GLY A 1 229 ? 2.185 15.067 11.368 1.00 92.31 229 GLY A O 1
ATOM 1852 N N . LEU A 1 230 ? 0.880 16.608 12.353 1.00 90.50 230 LEU A N 1
ATOM 1853 C CA . LEU A 1 230 ? -0.283 16.411 11.490 1.00 90.50 230 LEU A CA 1
ATOM 1854 C C . LEU A 1 230 ? 0.012 16.711 10.007 1.00 90.50 230 LEU A C 1
ATOM 1856 O O . LEU A 1 230 ? -0.550 16.065 9.122 1.00 90.50 230 LEU A O 1
ATOM 1860 N N . ALA A 1 231 ? 0.932 17.641 9.725 1.00 87.81 231 ALA A N 1
ATOM 1861 C CA . ALA A 1 231 ? 1.376 17.919 8.360 1.00 87.81 231 ALA A CA 1
ATOM 1862 C C . ALA A 1 231 ? 2.140 16.722 7.770 1.00 87.81 231 ALA A C 1
ATOM 1864 O O . ALA A 1 231 ? 1.927 16.367 6.611 1.00 87.81 231 ALA A O 1
ATOM 1865 N N . GLY A 1 232 ? 2.970 16.054 8.578 1.00 88.06 232 GLY A N 1
ATOM 1866 C CA . GLY A 1 232 ? 3.633 14.804 8.200 1.00 88.06 232 GLY A CA 1
ATOM 1867 C C . GLY A 1 232 ? 2.647 13.652 8.014 1.00 88.06 232 GLY A C 1
ATOM 1868 O O . GLY A 1 232 ? 2.727 12.924 7.023 1.00 88.06 232 GLY A O 1
ATOM 1869 N N . TRP A 1 233 ? 1.665 13.533 8.911 1.00 89.38 233 TRP A N 1
ATOM 1870 C CA . TRP A 1 233 ? 0.608 12.526 8.807 1.00 89.38 233 TRP A CA 1
ATOM 1871 C C . TRP A 1 233 ? -0.144 12.622 7.477 1.00 89.38 233 TRP A C 1
ATOM 1873 O O . TRP A 1 233 ? -0.159 11.659 6.714 1.00 89.38 233 TRP A O 1
ATOM 1883 N N . TRP A 1 234 ? -0.722 13.782 7.153 1.00 86.00 234 TRP A N 1
ATOM 1884 C CA . TRP A 1 234 ? -1.527 13.930 5.935 1.00 86.00 234 TRP A CA 1
ATOM 1885 C C . TRP A 1 234 ? -0.692 14.110 4.670 1.00 86.00 234 TRP A C 1
ATOM 1887 O O . TRP A 1 234 ? -1.076 13.617 3.614 1.00 86.00 234 TRP A O 1
ATOM 1897 N N . GLY A 1 235 ? 0.427 14.829 4.752 1.00 79.56 235 GLY A N 1
ATOM 1898 C CA . GLY A 1 235 ? 1.218 15.218 3.588 1.00 79.56 235 GLY A CA 1
ATOM 1899 C C . GLY A 1 235 ? 2.243 14.178 3.150 1.00 79.56 235 GLY A C 1
ATOM 1900 O O . GLY A 1 235 ? 2.541 14.103 1.956 1.00 79.56 235 GLY A O 1
ATOM 1901 N N . ASN A 1 236 ? 2.776 13.394 4.094 1.00 84.25 236 ASN A N 1
ATOM 1902 C CA . ASN A 1 236 ? 3.888 12.478 3.856 1.00 84.25 236 ASN A CA 1
ATOM 1903 C C . ASN A 1 236 ? 3.528 11.005 4.049 1.00 84.25 236 ASN A C 1
ATOM 1905 O O . ASN A 1 236 ? 4.009 10.181 3.276 1.00 84.25 236 ASN A O 1
ATOM 1909 N N . TRP A 1 237 ? 2.698 10.683 5.039 1.00 87.25 237 TRP A N 1
ATOM 1910 C CA . TRP A 1 237 ? 2.419 9.300 5.411 1.00 87.25 237 TRP A CA 1
ATOM 1911 C C . TRP A 1 237 ? 1.117 8.775 4.791 1.00 87.25 237 TRP A C 1
ATOM 1913 O O . TRP A 1 237 ? 1.172 7.864 3.974 1.00 87.25 237 TRP A O 1
ATOM 1923 N N . TRP A 1 238 ? -0.036 9.377 5.098 1.00 85.50 238 TRP A N 1
ATOM 1924 C CA . TRP A 1 238 ? -1.364 8.844 4.767 1.00 85.50 238 TRP A CA 1
ATOM 1925 C C . TRP A 1 238 ? -1.785 9.017 3.293 1.00 85.50 238 TRP A C 1
ATOM 1927 O O . TRP A 1 238 ? -2.189 8.053 2.646 1.00 85.50 238 TRP A O 1
ATOM 1937 N N . HIS A 1 239 ? -1.698 10.223 2.717 1.00 75.00 239 HIS A N 1
ATOM 1938 C CA . HIS A 1 239 ? -2.297 10.492 1.396 1.00 75.00 239 HIS A CA 1
ATOM 1939 C C . HIS A 1 239 ? -1.439 10.123 0.182 1.00 75.00 239 HIS A C 1
ATOM 1941 O O . HIS A 1 239 ? -1.872 10.382 -0.936 1.00 75.00 239 HIS A O 1
ATOM 1947 N N . GLN A 1 240 ? -0.259 9.514 0.327 1.00 78.81 240 GLN A N 1
ATOM 1948 C CA . GLN A 1 240 ? 0.658 9.377 -0.818 1.00 78.81 240 GLN A CA 1
ATOM 1949 C C . GLN A 1 240 ? 0.066 8.647 -2.021 1.00 78.81 240 GLN A C 1
ATOM 1951 O O . GLN A 1 240 ? 0.280 9.062 -3.156 1.00 78.81 240 GLN A O 1
ATOM 1956 N N . THR A 1 241 ? -0.708 7.587 -1.788 1.00 76.44 241 THR A N 1
ATOM 1957 C CA . THR A 1 241 ? -1.306 6.816 -2.886 1.00 76.44 241 THR A CA 1
ATOM 1958 C C . THR A 1 241 ? -2.388 7.581 -3.633 1.00 76.44 241 THR A C 1
ATOM 1960 O O . THR A 1 241 ? -2.518 7.422 -4.838 1.00 76.44 241 THR A O 1
ATOM 1963 N N . PHE A 1 242 ? -3.170 8.392 -2.923 1.00 74.12 242 PHE A N 1
ATOM 1964 C CA . PHE A 1 242 ? -4.366 9.045 -3.465 1.00 74.12 242 PHE A CA 1
ATOM 1965 C C . PHE A 1 242 ? -4.167 10.536 -3.726 1.00 74.12 242 PHE A C 1
ATOM 1967 O O . PHE A 1 242 ? -5.093 11.230 -4.135 1.00 74.12 242 PHE A O 1
ATOM 1974 N N . ARG A 1 243 ? -2.954 11.043 -3.497 1.00 76.81 243 ARG A N 1
ATOM 1975 C CA . ARG A 1 243 ? -2.634 12.460 -3.604 1.00 76.81 243 ARG A CA 1
ATOM 1976 C C . ARG A 1 243 ? -2.990 13.019 -4.976 1.00 76.81 243 ARG A C 1
ATOM 1978 O O . ARG A 1 243 ? -3.607 14.072 -5.033 1.00 76.81 243 ARG A O 1
ATOM 1985 N N . PHE A 1 244 ? -2.665 12.304 -6.050 1.00 71.06 244 PHE A N 1
ATOM 1986 C CA . PHE A 1 244 ? -3.031 12.714 -7.405 1.00 71.06 244 PHE A CA 1
ATOM 1987 C C . PHE A 1 244 ? -4.555 12.832 -7.565 1.00 71.06 244 PHE A C 1
ATOM 1989 O O . PHE A 1 244 ? -5.056 13.906 -7.881 1.00 71.06 244 PHE A O 1
ATOM 1996 N N . ALA A 1 245 ? -5.307 11.782 -7.216 1.00 67.31 245 ALA A N 1
ATOM 1997 C CA . ALA A 1 245 ? -6.770 11.781 -7.303 1.00 67.31 245 ALA A CA 1
ATOM 1998 C C . ALA A 1 245 ? -7.434 12.920 -6.501 1.00 67.31 245 ALA A C 1
ATOM 2000 O O . ALA A 1 245 ? -8.469 13.435 -6.914 1.00 67.31 245 ALA A O 1
ATOM 2001 N N . PHE A 1 246 ? -6.836 13.338 -5.380 1.00 68.44 246 PHE A N 1
ATOM 2002 C CA . PHE A 1 246 ? -7.351 14.439 -4.560 1.00 68.44 246 PHE A CA 1
ATOM 2003 C C . PHE A 1 246 ? -6.843 15.830 -4.964 1.00 68.44 246 PHE A C 1
ATOM 2005 O O . PHE A 1 246 ? -7.537 16.813 -4.720 1.00 68.44 246 PHE A O 1
ATOM 2012 N N . GLN A 1 247 ? -5.652 15.947 -5.559 1.00 66.50 247 GLN A N 1
ATOM 2013 C CA . GLN A 1 247 ? -5.080 17.238 -5.954 1.00 66.50 247 GLN A CA 1
ATOM 2014 C C . GLN A 1 247 ? -5.567 17.705 -7.331 1.00 66.50 247 GLN A C 1
ATOM 2016 O O . GLN A 1 247 ? -5.779 18.902 -7.513 1.00 66.50 247 GLN A O 1
ATOM 2021 N N . GLU A 1 248 ? -5.788 16.798 -8.282 1.00 59.84 248 GLU A N 1
ATOM 2022 C CA . GLU A 1 248 ? -6.149 17.164 -9.659 1.00 59.84 248 GLU A CA 1
ATOM 2023 C C . GLU A 1 248 ? -7.482 17.925 -9.800 1.00 59.84 248 GLU A C 1
ATOM 2025 O O . GLU A 1 248 ? -7.499 18.910 -10.535 1.00 59.84 248 GLU A O 1
ATOM 2030 N N . PRO A 1 249 ? -8.573 17.602 -9.071 1.00 52.00 249 PRO A N 1
ATOM 2031 C CA . PRO A 1 249 ? -9.816 18.377 -9.154 1.00 52.00 249 PRO A CA 1
ATOM 2032 C C . PRO A 1 249 ? -9.679 19.811 -8.621 1.00 52.00 249 PRO A C 1
ATOM 2034 O O . PRO A 1 249 ? -10.494 20.671 -8.941 1.00 52.00 249 PRO A O 1
ATOM 2037 N N . SER A 1 250 ? -8.666 20.069 -7.785 1.00 52.47 250 SER A N 1
ATOM 2038 C CA . SER A 1 250 ? -8.414 21.384 -7.180 1.00 52.47 250 SER A CA 1
ATOM 2039 C C . SER A 1 250 ? -7.488 22.273 -8.015 1.00 52.47 250 SER A C 1
ATOM 2041 O O . SER A 1 250 ? -7.383 23.471 -7.760 1.00 52.47 250 SER A O 1
ATOM 2043 N N . GLN A 1 251 ? -6.815 21.700 -9.017 1.00 53.53 251 GLN A N 1
ATOM 2044 C CA . GLN A 1 251 ? -5.990 22.441 -9.961 1.00 53.53 251 GLN A CA 1
ATOM 2045 C C . GLN A 1 251 ? -6.902 22.923 -11.089 1.00 53.53 251 GLN A C 1
ATOM 2047 O O . GLN A 1 251 ? -7.312 22.146 -11.949 1.00 53.53 251 GLN A O 1
ATOM 2052 N N . GLN A 1 252 ? -7.231 24.214 -11.088 1.00 40.47 252 GLN A N 1
ATOM 2053 C CA . GLN A 1 252 ? -7.915 24.868 -12.198 1.00 40.47 252 GLN A CA 1
ATOM 2054 C C . GLN A 1 252 ? -6.972 24.863 -13.412 1.00 40.47 252 GLN A C 1
ATOM 2056 O O . GLN A 1 252 ? -6.239 25.818 -13.654 1.00 40.47 252 GLN A O 1
ATOM 2061 N N . LYS A 1 253 ? -6.920 23.749 -14.151 1.00 40.84 253 LYS A N 1
ATOM 2062 C CA . LYS A 1 253 ? -6.157 23.669 -15.396 1.00 40.84 253 LYS A CA 1
ATOM 2063 C C . LYS A 1 253 ? -6.879 24.533 -16.422 1.00 40.84 253 LYS A C 1
ATOM 2065 O O . LYS A 1 253 ? -7.904 24.137 -16.971 1.00 40.84 253 LYS A O 1
ATOM 2070 N N . GLN A 1 254 ? -6.370 25.743 -16.638 1.00 32.97 254 GLN A N 1
ATOM 2071 C CA . GLN A 1 254 ? -6.765 26.565 -17.774 1.00 32.97 254 GLN A CA 1
ATOM 2072 C C . GLN A 1 254 ? -6.435 25.780 -19.048 1.00 32.97 254 GLN A C 1
ATOM 2074 O O . GLN A 1 254 ? -5.276 25.464 -19.309 1.00 32.97 254 GLN A O 1
ATOM 2079 N N . CYS A 1 255 ? -7.467 25.420 -19.810 1.00 33.16 255 CYS A N 1
ATOM 2080 C CA . CYS A 1 255 ? -7.296 24.921 -21.166 1.00 33.16 255 CYS A CA 1
ATOM 2081 C C . CYS A 1 255 ? -6.900 26.115 -22.038 1.00 33.16 255 CYS A C 1
ATOM 2083 O O . CYS A 1 255 ? -7.734 26.972 -22.325 1.00 33.16 255 CYS A O 1
ATOM 2085 N N . GLY A 1 256 ? -5.621 26.196 -22.404 1.00 30.66 256 GLY A N 1
ATOM 2086 C CA . GLY A 1 256 ? -5.198 26.998 -23.545 1.00 30.66 256 GLY A CA 1
ATOM 2087 C C . GLY A 1 256 ? -5.592 26.251 -24.813 1.00 30.66 256 GLY A C 1
ATOM 2088 O O . GLY A 1 256 ? -5.130 25.127 -25.013 1.00 30.66 256 GLY A O 1
ATOM 2089 N N . PHE A 1 257 ? -6.491 26.842 -25.598 1.00 35.69 257 PHE A N 1
ATOM 2090 C CA . PHE A 1 257 ? -6.608 26.530 -27.021 1.00 35.69 257 PHE A CA 1
ATOM 2091 C C . PHE A 1 257 ? -5.419 27.134 -27.768 1.00 35.69 257 PHE A C 1
ATOM 2093 O O . PHE A 1 257 ? -4.973 28.230 -27.351 1.00 35.69 257 PHE A O 1
#

Radius of gyration: 26.1 Å; Cα contacts (8 Å, |Δi|>4): 256; chains: 1; bounding box: 102×42×67 Å

pLDDT: mean 79.42, std 19.25, range [27.11, 98.31]

Sequence (257 aa):
MSKKEGNLEATGFSEPKDTRTQEDITKDVVDSSSGPRDRHGQFAWQPYPLSPFVERLDWILDIFCNFRGMGWNWRTSALPPPPKAIQIQLLGNSGSHTPNHSFKTHSGQAHQYTSREILLRRNLFTLIKGYFIMDLFKTTMMHDPYFWGYTARPPPAYFPSILTLSPVTTHAYRLLLSMLMVKYALQTIFSLGPLFFSGLLSTSLLGARAEPWMYPETWASYDVVLEKGLAGWWGNWWHQTFRFAFQEPSQQKQCGF

Organism: Stemphylium lycopersici (NCBI:txid183478)

Mean predicted aligned error: 11.01 Å